Protein AF-A0A7S3MXZ6-F1 (afdb_monomer_lite)

Sequence (230 aa):
MIEEEEDAELDMNAYNDETVGLVKTLLRVQSNIVNIPGGTEHFDIYLAKEIYPALVPGLEELSREIDRLVNSEEGEIDDSIKQRFNPCIFLAEYLMRNNPNHGAKLQYSQTFREYARIEKIRRFFQMKKQKIYKHFCIQPYQANFTKRHIKDYVQALDGFLQMDGKLIANFKYEPHYEEVGMEENVQFEDLYEVLTKWAANPDQLTLSFEDFAAAEDRQKPEDAFKKLVL

pLDDT: mean 84.17, std 16.18, range [37.94, 98.44]

Radius of gyration: 24.44 Å; chains: 1; bounding box: 54×64×65 Å

Secondary structure (DSSP, 8-state):
--HHHHHHHHHHHHHHHHHHHHHHHHHHS--S-PBPTTSSSBHHHHIIIIIHHHHHHHHHHHHHHHHHHHHS-TTTS-HHHHHH--HHHHHHHHHHHT-TTTSPPPTTHHHHHHHHHHHHHHHHHHHHHHHHHHHHHTSTTGGG-BGGGHHHHHHHHHHHHT-TTHHHHH---GGGSTTS-TTSB--HHHHHHHHHHHHT-TT--S--HHHHHHHHHHHHHHHHHHTS--

Organism: NCBI:txid197538

Structure (mmCIF, N/CA/C/O backbone):
data_AF-A0A7S3MXZ6-F1
#
_entry.id   AF-A0A7S3MXZ6-F1
#
loop_
_atom_site.group_PDB
_atom_site.id
_atom_site.type_symbol
_atom_site.label_atom_id
_atom_site.label_alt_id
_atom_site.label_comp_id
_atom_site.label_asym_id
_atom_site.label_entity_id
_atom_site.label_seq_id
_atom_site.pdbx_PDB_ins_code
_atom_site.Cartn_x
_atom_site.Cartn_y
_atom_site.Cartn_z
_atom_site.occupancy
_atom_site.B_iso_or_equiv
_atom_site.auth_seq_id
_atom_site.auth_comp_id
_atom_site.auth_asym_id
_atom_site.auth_atom_id
_atom_site.pdbx_PDB_model_num
ATOM 1 N N . MET A 1 1 ? -28.572 27.157 0.939 1.00 49.31 1 MET A N 1
ATOM 2 C CA . MET A 1 1 ? -28.770 25.965 0.087 1.00 49.31 1 MET A CA 1
ATOM 3 C C . MET A 1 1 ? -27.556 25.637 -0.772 1.00 49.31 1 MET A C 1
ATOM 5 O O . MET A 1 1 ? -27.193 24.482 -0.745 1.00 49.31 1 MET A O 1
ATOM 9 N N . ILE A 1 2 ? -26.915 26.582 -1.482 1.00 48.91 2 ILE A N 1
ATOM 10 C CA . ILE A 1 2 ? -25.640 26.299 -2.190 1.00 48.91 2 ILE A CA 1
ATOM 11 C C . ILE A 1 2 ? -24.430 26.389 -1.232 1.00 48.91 2 ILE A C 1
ATOM 13 O O . ILE A 1 2 ? -23.574 25.520 -1.261 1.00 48.91 2 ILE A O 1
ATOM 17 N N . GLU A 1 3 ? -24.412 27.359 -0.309 1.00 43.56 3 GLU A N 1
ATOM 18 C CA . GLU A 1 3 ? -23.319 27.512 0.680 1.00 43.56 3 GLU A CA 1
ATOM 19 C C . GLU A 1 3 ? -23.246 26.370 1.717 1.00 43.56 3 GLU A C 1
ATOM 21 O O . GLU A 1 3 ? -22.165 26.014 2.161 1.00 43.56 3 GLU A O 1
ATOM 26 N N . GLU A 1 4 ? -24.373 25.739 2.070 1.00 41.84 4 GLU A N 1
ATOM 27 C CA . GLU A 1 4 ? -24.392 24.617 3.033 1.00 41.84 4 GLU A CA 1
ATOM 28 C C . GLU A 1 4 ? -23.877 23.297 2.433 1.00 41.84 4 GLU A C 1
ATOM 30 O O . GLU A 1 4 ? -23.422 22.430 3.175 1.00 41.84 4 GLU A O 1
ATOM 35 N N . GLU A 1 5 ? -23.948 23.127 1.107 1.00 39.62 5 GLU A N 1
ATOM 36 C CA . GLU A 1 5 ? -23.387 21.952 0.424 1.00 39.62 5 GLU A CA 1
ATOM 37 C C . GLU A 1 5 ? -21.866 22.082 0.259 1.00 39.62 5 GLU A C 1
ATOM 39 O O . GLU A 1 5 ? -21.163 21.105 0.503 1.00 39.62 5 GLU A O 1
ATOM 44 N N . GLU A 1 6 ? -21.349 23.277 -0.058 1.00 39.25 6 GLU A N 1
ATOM 45 C CA . GLU A 1 6 ? -19.900 23.542 -0.153 1.00 39.25 6 GLU A CA 1
ATOM 46 C C . GLU A 1 6 ? -19.185 23.400 1.201 1.00 39.25 6 GLU A C 1
ATOM 48 O O . GLU A 1 6 ? -18.116 22.787 1.268 1.00 39.25 6 GLU A O 1
ATOM 53 N N . ASP A 1 7 ? -19.786 23.893 2.289 1.00 38.06 7 ASP A N 1
ATOM 54 C CA . ASP A 1 7 ? -19.215 23.764 3.636 1.00 38.06 7 ASP A CA 1
ATOM 55 C C . ASP A 1 7 ? -19.183 22.298 4.108 1.00 38.06 7 ASP A C 1
ATOM 57 O O . ASP A 1 7 ? -18.190 21.854 4.685 1.00 38.06 7 ASP A O 1
ATOM 61 N N . ALA A 1 8 ? -20.217 21.505 3.803 1.00 46.25 8 ALA A N 1
ATOM 62 C CA . ALA A 1 8 ? -20.239 20.076 4.124 1.00 46.25 8 ALA A CA 1
ATOM 63 C C . ALA A 1 8 ? -19.229 19.260 3.292 1.00 46.25 8 ALA A C 1
ATOM 65 O O . ALA A 1 8 ? -18.663 18.282 3.787 1.00 46.25 8 ALA A O 1
ATOM 66 N N . GLU A 1 9 ? -18.986 19.649 2.037 1.00 37.94 9 GLU A N 1
ATOM 67 C CA . GLU A 1 9 ? -18.007 19.000 1.156 1.00 37.94 9 GLU A CA 1
ATOM 68 C C . GLU A 1 9 ? -16.563 19.291 1.592 1.00 37.94 9 GLU A C 1
ATOM 70 O O . GLU A 1 9 ? -15.711 18.398 1.583 1.00 37.94 9 GLU A O 1
ATOM 75 N N . LEU A 1 10 ? -16.288 20.524 2.027 1.00 40.22 10 LEU A N 1
ATOM 76 C CA . LEU A 1 10 ? -14.991 20.924 2.574 1.00 40.22 10 LEU A CA 1
ATOM 77 C C . LEU A 1 10 ? -14.683 20.212 3.896 1.00 40.22 10 LEU A C 1
ATOM 79 O O . LEU A 1 10 ? -13.569 19.709 4.067 1.00 40.22 10 LEU A O 1
ATOM 83 N N . ASP A 1 11 ? -15.668 20.101 4.787 1.00 42.28 11 ASP A N 1
ATOM 84 C CA . ASP A 1 11 ? -15.509 19.442 6.087 1.00 42.28 11 ASP A CA 1
ATOM 85 C C . ASP A 1 11 ? -15.321 17.919 5.926 1.00 42.28 11 ASP A C 1
ATOM 87 O O . ASP A 1 11 ? -14.423 17.323 6.521 1.00 42.28 11 ASP A O 1
ATOM 91 N N . MET A 1 12 ? -16.063 17.285 5.007 1.00 40.88 12 MET A N 1
ATOM 92 C CA . MET A 1 12 ? -15.869 15.874 4.628 1.00 40.88 12 MET A CA 1
ATOM 93 C C . MET A 1 12 ? -14.490 15.601 4.006 1.00 40.88 12 MET A C 1
ATOM 95 O O . MET A 1 12 ? -13.896 14.548 4.255 1.00 40.88 12 MET A O 1
ATOM 99 N N . ASN A 1 13 ? -13.958 16.528 3.206 1.00 44.66 13 ASN A N 1
ATOM 100 C CA . ASN A 1 13 ? -12.632 16.392 2.599 1.00 44.66 13 ASN A CA 1
ATOM 101 C C . ASN A 1 13 ? -11.500 16.569 3.621 1.00 44.66 13 ASN A C 1
ATOM 103 O O . ASN A 1 13 ? -10.526 15.814 3.578 1.00 44.66 13 ASN A O 1
ATOM 107 N N . ALA A 1 14 ? -11.644 17.498 4.570 1.00 42.62 14 ALA A N 1
ATOM 108 C CA . ALA A 1 14 ? -10.709 17.662 5.681 1.00 42.62 14 ALA A CA 1
ATOM 109 C C . ALA A 1 14 ? -10.701 16.427 6.601 1.00 42.62 14 ALA A C 1
ATOM 111 O O . ALA A 1 14 ? -9.634 15.898 6.919 1.00 42.62 14 ALA A O 1
ATOM 112 N N . TYR A 1 15 ? -11.882 15.892 6.935 1.00 50.41 15 TYR A N 1
ATOM 113 C CA . TYR A 1 15 ? -12.013 14.668 7.733 1.00 50.41 15 TYR A CA 1
ATOM 114 C C . TYR A 1 15 ? -11.406 13.449 7.030 1.00 50.41 15 TYR A C 1
ATOM 116 O O . TYR A 1 15 ? -10.761 12.609 7.663 1.00 50.41 15 TYR A O 1
ATOM 124 N N . ASN A 1 16 ? -11.574 13.352 5.707 1.00 55.16 16 ASN A N 1
ATOM 125 C CA . ASN A 1 16 ? -10.947 12.303 4.910 1.00 55.16 16 ASN A CA 1
ATOM 126 C C . ASN A 1 16 ? -9.415 12.406 4.932 1.00 55.16 16 ASN A C 1
ATOM 128 O O . ASN A 1 16 ? -8.763 11.369 5.049 1.00 55.16 16 ASN A O 1
ATOM 132 N N . ASP A 1 17 ? -8.828 13.605 4.875 1.00 62.62 17 ASP A N 1
ATOM 133 C CA . ASP A 1 17 ? -7.368 13.778 4.911 1.00 62.62 17 ASP A CA 1
ATOM 134 C C . ASP A 1 17 ? -6.776 13.473 6.302 1.00 62.62 17 ASP A C 1
ATOM 136 O O . ASP A 1 17 ? -5.766 12.769 6.411 1.00 62.62 17 ASP A O 1
ATOM 140 N N . GLU A 1 18 ? -7.452 13.875 7.385 1.00 66.31 18 GLU A N 1
ATOM 141 C CA . GLU A 1 18 ? -7.060 13.508 8.755 1.00 66.31 18 GLU A CA 1
ATOM 142 C C . GLU A 1 18 ? -7.165 11.996 9.002 1.00 66.31 18 GLU A C 1
ATOM 144 O O . GLU A 1 18 ? -6.226 11.369 9.509 1.00 66.31 18 GLU A O 1
ATOM 149 N N . THR A 1 19 ? -8.264 11.376 8.562 1.00 67.00 19 THR A N 1
ATOM 150 C CA . THR A 1 19 ? -8.480 9.923 8.660 1.00 67.00 19 THR A CA 1
ATOM 151 C C . THR A 1 19 ? -7.414 9.162 7.873 1.00 67.00 19 THR A C 1
ATOM 153 O O . THR A 1 19 ? -6.817 8.195 8.357 1.00 67.00 19 THR A O 1
ATOM 156 N N . VAL A 1 20 ? -7.110 9.620 6.659 1.00 71.19 20 VAL A N 1
ATOM 157 C CA . VAL A 1 20 ? -6.036 9.077 5.824 1.00 71.19 20 VAL A CA 1
ATOM 158 C C . VAL A 1 20 ? -4.671 9.235 6.504 1.00 71.19 20 VAL A C 1
ATOM 160 O O . VAL A 1 20 ? -3.856 8.304 6.478 1.00 71.19 20 VAL A O 1
ATOM 163 N N . GLY A 1 21 ? -4.411 10.382 7.133 1.00 73.19 21 GLY A N 1
ATOM 164 C CA . GLY A 1 21 ? -3.205 10.646 7.915 1.00 73.19 21 GLY A CA 1
ATOM 165 C C . GLY A 1 21 ? -3.036 9.679 9.089 1.00 73.19 21 GLY A C 1
ATOM 166 O O . GLY A 1 21 ? -1.947 9.121 9.281 1.00 73.19 21 GLY A O 1
ATOM 167 N N . LEU A 1 22 ? -4.119 9.402 9.820 1.00 76.50 22 LEU A N 1
ATOM 168 C CA . LEU A 1 22 ? -4.142 8.442 10.924 1.00 76.50 22 LEU A CA 1
ATOM 169 C C . LEU A 1 22 ? -3.818 7.022 10.441 1.00 76.50 22 LEU A C 1
ATOM 171 O O . LEU A 1 22 ? -2.910 6.377 10.974 1.00 76.50 22 LEU A O 1
ATOM 175 N N . VAL A 1 23 ? -4.497 6.551 9.389 1.00 75.62 23 VAL A N 1
ATOM 176 C CA . VAL A 1 23 ? -4.283 5.210 8.815 1.00 75.62 23 VAL A CA 1
ATOM 177 C C . VAL A 1 23 ? -2.836 5.039 8.340 1.00 75.62 23 VAL A C 1
ATOM 179 O O . VAL A 1 23 ? -2.181 4.044 8.666 1.00 75.62 23 VAL A O 1
ATOM 182 N N . LYS A 1 24 ? -2.298 6.033 7.617 1.00 72.88 24 LYS A N 1
ATOM 183 C CA . LYS A 1 24 ? -0.892 6.048 7.178 1.00 72.88 24 LYS A CA 1
ATOM 184 C C . LYS A 1 24 ? 0.065 5.967 8.363 1.00 72.88 24 LYS A C 1
ATOM 186 O O . LYS A 1 24 ? 1.056 5.243 8.289 1.00 72.88 24 LYS A O 1
ATOM 191 N N . THR A 1 25 ? -0.214 6.698 9.439 1.00 76.06 25 THR A N 1
ATOM 192 C CA . THR A 1 25 ? 0.627 6.712 10.641 1.00 76.06 25 THR A CA 1
ATOM 193 C C . THR A 1 25 ? 0.626 5.345 11.321 1.00 76.06 25 THR A C 1
ATOM 195 O O . THR A 1 25 ? 1.699 4.789 11.555 1.00 76.06 25 THR A O 1
ATOM 198 N N . LEU A 1 26 ? -0.546 4.742 11.540 1.00 74.31 26 LEU A N 1
ATOM 199 C CA . LEU A 1 26 ? -0.665 3.419 12.165 1.00 74.31 26 LEU A CA 1
ATOM 200 C C . LEU A 1 26 ? 0.106 2.332 11.400 1.00 74.31 26 LEU A C 1
ATOM 202 O O . LEU A 1 26 ? 0.771 1.499 12.013 1.00 74.31 26 LEU A O 1
ATOM 206 N N . LEU A 1 27 ? 0.071 2.372 10.065 1.00 72.69 27 LEU A N 1
ATOM 207 C CA . LEU A 1 27 ? 0.762 1.399 9.212 1.00 72.69 27 LEU A CA 1
ATOM 208 C C . LEU A 1 27 ? 2.268 1.669 9.042 1.00 72.69 27 LEU A C 1
ATOM 210 O O . LEU A 1 27 ? 3.031 0.737 8.785 1.00 72.69 27 LEU A O 1
ATOM 214 N N . ARG A 1 28 ? 2.718 2.926 9.168 1.00 68.94 28 ARG A N 1
ATOM 215 C CA . ARG A 1 28 ? 4.135 3.309 8.996 1.00 68.94 28 ARG A CA 1
ATOM 216 C C . ARG A 1 28 ? 4.967 3.219 10.270 1.00 68.94 28 ARG A C 1
ATOM 218 O O . ARG A 1 28 ? 6.178 3.043 10.165 1.00 68.94 28 ARG A O 1
ATOM 225 N N . VAL A 1 29 ? 4.360 3.371 11.448 1.00 62.09 29 VAL A N 1
ATOM 226 C CA . VAL A 1 29 ? 5.089 3.447 12.731 1.00 62.09 29 VAL A CA 1
ATOM 227 C C . VAL A 1 29 ? 5.758 2.117 13.110 1.00 62.09 29 VAL A C 1
ATOM 229 O O . VAL A 1 29 ? 6.732 2.109 13.863 1.00 62.09 29 VAL A O 1
ATOM 232 N N . GLN A 1 30 ? 5.319 0.984 12.557 1.00 61.03 30 GLN A N 1
ATOM 233 C CA . GLN A 1 30 ? 5.893 -0.315 12.903 1.00 61.03 30 GLN A CA 1
ATOM 234 C C . GLN A 1 30 ? 7.227 -0.567 12.187 1.00 61.03 30 GLN A C 1
ATOM 236 O O . GLN A 1 30 ? 7.282 -0.938 11.017 1.00 61.03 30 GLN A O 1
ATOM 241 N N . SER A 1 31 ? 8.328 -0.376 12.918 1.00 56.16 31 SER A N 1
ATOM 242 C CA . SER A 1 31 ? 9.696 -0.554 12.407 1.00 56.16 31 SER A CA 1
ATOM 243 C C . SER A 1 31 ? 10.063 -2.024 12.169 1.00 56.16 31 SER A C 1
ATOM 245 O O . SER A 1 31 ? 10.941 -2.316 11.360 1.00 56.16 31 SER A O 1
ATOM 247 N N . ASN A 1 32 ? 9.391 -2.945 12.866 1.00 69.06 32 ASN A N 1
ATOM 248 C CA . ASN A 1 32 ? 9.623 -4.381 12.773 1.00 69.06 32 ASN A CA 1
ATOM 249 C C . ASN A 1 32 ? 8.407 -5.060 12.149 1.00 69.06 32 ASN A C 1
ATOM 251 O O . ASN A 1 32 ? 7.329 -5.079 12.739 1.00 69.06 32 ASN A O 1
ATOM 255 N N . ILE A 1 33 ? 8.601 -5.651 10.972 1.00 72.12 33 ILE A N 1
ATOM 256 C CA . ILE A 1 33 ? 7.584 -6.481 10.333 1.00 72.12 33 ILE A CA 1
ATOM 257 C C . ILE A 1 33 ? 7.467 -7.783 11.133 1.00 72.12 33 ILE A C 1
ATOM 259 O O . ILE A 1 33 ? 8.393 -8.595 11.148 1.00 72.12 33 ILE A O 1
ATOM 263 N N . VAL A 1 34 ? 6.333 -7.977 11.804 1.00 82.81 34 VAL A N 1
ATOM 264 C CA . VAL A 1 34 ? 6.008 -9.214 12.525 1.00 82.81 34 VAL A CA 1
ATOM 265 C C . VAL A 1 34 ? 5.036 -10.020 11.677 1.00 82.81 34 VAL A C 1
ATOM 267 O O . VAL A 1 34 ? 4.000 -9.500 11.279 1.00 82.81 34 VAL A O 1
ATOM 270 N N . ASN A 1 35 ? 5.343 -11.286 11.407 1.00 82.69 35 ASN A N 1
ATOM 271 C CA . ASN A 1 35 ? 4.418 -12.186 10.717 1.00 82.69 35 ASN A CA 1
ATOM 272 C C . ASN A 1 35 ? 3.435 -12.811 11.709 1.00 82.69 35 ASN A C 1
ATOM 274 O O . ASN A 1 35 ? 3.797 -13.100 12.851 1.00 82.69 35 ASN A O 1
ATOM 278 N N . ILE A 1 36 ? 2.211 -13.079 11.257 1.00 83.75 36 ILE A N 1
ATOM 279 C CA . ILE A 1 36 ? 1.256 -13.884 12.024 1.00 83.75 36 ILE A CA 1
ATOM 280 C C . ILE A 1 36 ? 1.831 -15.301 12.205 1.00 83.75 36 ILE A C 1
ATOM 282 O O . ILE A 1 36 ? 2.313 -15.886 11.229 1.00 83.75 36 ILE A O 1
ATOM 286 N N . PRO A 1 37 ? 1.781 -15.890 13.416 1.00 81.31 37 PRO A N 1
ATOM 287 C CA . PRO A 1 37 ? 2.218 -17.265 13.631 1.00 81.31 37 PRO A CA 1
ATOM 288 C C . PRO A 1 37 ? 1.518 -18.241 12.677 1.00 81.31 37 PRO A C 1
ATOM 290 O O . PRO A 1 37 ? 0.293 -18.296 12.624 1.00 81.31 37 PRO A O 1
ATOM 293 N N . GLY A 1 38 ? 2.298 -19.010 11.913 1.00 78.75 38 GLY A N 1
ATOM 294 C CA . GLY A 1 38 ? 1.768 -19.962 10.926 1.00 78.75 38 GLY A CA 1
ATOM 295 C C . GLY A 1 38 ? 1.239 -19.333 9.628 1.00 78.75 38 GLY A C 1
ATOM 296 O O . GLY A 1 38 ? 0.738 -20.063 8.778 1.00 78.75 38 GLY A O 1
ATOM 297 N N . GLY A 1 39 ? 1.367 -18.014 9.453 1.00 77.12 39 GLY A N 1
ATOM 298 C CA . GLY A 1 39 ? 0.937 -17.283 8.263 1.00 77.12 39 GLY A CA 1
ATOM 299 C C . GLY A 1 39 ? 2.076 -16.544 7.558 1.00 77.12 39 GLY A C 1
ATOM 300 O O . GLY A 1 39 ? 3.195 -16.429 8.058 1.00 77.12 39 GLY A O 1
ATOM 301 N N . THR A 1 40 ? 1.774 -16.026 6.368 1.00 75.31 40 THR A N 1
ATOM 302 C CA . THR A 1 40 ? 2.673 -15.160 5.581 1.00 75.31 40 THR A CA 1
ATOM 303 C C . THR A 1 40 ? 2.253 -13.692 5.611 1.00 75.31 40 THR A C 1
ATOM 305 O O . THR A 1 40 ? 2.914 -12.854 5.006 1.00 75.31 40 THR A O 1
ATOM 308 N N . GLU A 1 41 ? 1.132 -13.372 6.262 1.00 82.12 41 GLU A N 1
ATOM 309 C CA . GLU A 1 41 ? 0.652 -12.001 6.399 1.00 82.12 41 GLU A CA 1
ATOM 310 C C . GLU A 1 41 ? 1.336 -11.305 7.579 1.00 82.12 41 GLU A C 1
ATOM 312 O O . GLU A 1 41 ? 1.593 -11.908 8.626 1.00 82.12 41 GLU A O 1
ATOM 317 N N . HIS A 1 42 ? 1.641 -10.023 7.391 1.00 86.69 42 HIS A N 1
ATOM 318 C CA . HIS A 1 42 ? 2.176 -9.181 8.449 1.00 86.69 42 HIS A CA 1
ATOM 319 C C . HIS A 1 42 ? 1.059 -8.840 9.445 1.00 86.69 42 HIS A C 1
ATOM 321 O O . HIS A 1 42 ? -0.062 -8.517 9.051 1.00 86.69 42 HIS A O 1
ATOM 327 N N . PHE A 1 43 ? 1.365 -8.908 10.735 1.00 87.00 43 PHE A N 1
ATOM 328 C CA . PHE A 1 43 ? 0.410 -8.741 11.825 1.00 87.00 43 PHE A CA 1
ATOM 329 C C . PHE A 1 43 ? -0.320 -7.394 11.770 1.00 87.00 43 PHE A C 1
ATOM 331 O O . PHE A 1 43 ? -1.525 -7.331 11.976 1.00 87.00 43 PHE A O 1
ATOM 338 N N . ASP A 1 44 ? 0.378 -6.320 11.424 1.00 85.75 44 ASP A N 1
ATOM 339 C CA . ASP A 1 44 ? -0.198 -4.985 11.265 1.00 85.75 44 ASP A CA 1
ATOM 340 C C . ASP A 1 44 ? -1.102 -4.832 10.043 1.00 85.75 44 ASP A C 1
ATOM 342 O O . ASP A 1 44 ? -2.127 -4.160 10.121 1.00 85.75 44 ASP A O 1
ATOM 346 N N . ILE A 1 45 ? -0.768 -5.497 8.937 1.00 89.56 45 ILE A N 1
ATOM 347 C CA . ILE A 1 45 ? -1.642 -5.579 7.762 1.00 89.56 45 ILE A CA 1
ATOM 348 C C . ILE A 1 45 ? -2.939 -6.310 8.121 1.00 89.56 45 ILE A C 1
ATOM 350 O O . ILE A 1 45 ? -4.016 -5.869 7.719 1.00 89.56 45 ILE A O 1
ATOM 354 N N . TYR A 1 46 ? -2.853 -7.377 8.916 1.00 89.56 46 TYR A N 1
ATOM 355 C CA . TYR A 1 46 ? -4.028 -8.068 9.441 1.00 89.56 46 TYR A CA 1
ATOM 356 C C . TYR A 1 46 ? -4.856 -7.173 10.367 1.00 89.56 46 TYR A C 1
ATOM 358 O O . TYR A 1 46 ? -6.064 -7.052 10.176 1.00 89.56 46 TYR A O 1
ATOM 366 N N . LEU A 1 47 ? -4.223 -6.480 11.323 1.00 90.19 47 LEU A N 1
ATOM 367 C CA . LEU A 1 47 ? -4.930 -5.546 12.205 1.00 90.19 47 LEU A CA 1
ATOM 368 C C . LEU A 1 47 ? -5.663 -4.464 11.409 1.00 90.19 47 LEU A C 1
ATOM 370 O O . LEU A 1 47 ? -6.827 -4.192 11.694 1.00 90.19 47 LEU A O 1
ATOM 374 N N . ALA A 1 48 ? -5.015 -3.893 10.393 1.00 89.19 48 ALA A N 1
ATOM 375 C CA . ALA A 1 48 ? -5.631 -2.894 9.534 1.00 89.19 48 ALA A CA 1
ATOM 376 C C . ALA A 1 48 ? -6.835 -3.439 8.765 1.00 89.19 48 ALA A C 1
ATOM 378 O O . ALA A 1 48 ? -7.831 -2.741 8.641 1.00 89.19 48 ALA A O 1
ATOM 379 N N . LYS A 1 49 ? -6.795 -4.679 8.277 1.00 88.06 49 LYS A N 1
ATOM 380 C CA . LYS A 1 49 ? -7.915 -5.248 7.515 1.00 88.06 49 LYS A CA 1
ATOM 381 C C . LYS A 1 49 ? -9.079 -5.704 8.387 1.00 88.06 49 LYS A C 1
ATOM 383 O O . LYS A 1 49 ? -10.229 -5.494 8.004 1.00 88.06 49 LYS A O 1
ATOM 388 N N . GLU A 1 50 ? -8.777 -6.319 9.527 1.00 87.94 50 GLU A N 1
ATOM 389 C CA . GLU A 1 50 ? -9.751 -7.108 10.286 1.00 87.94 50 GLU A CA 1
ATOM 390 C C . GLU A 1 50 ? -10.204 -6.435 11.588 1.00 87.94 50 GLU A C 1
ATOM 392 O O . GLU A 1 50 ? -11.337 -6.639 12.018 1.00 87.94 50 GLU A O 1
ATOM 397 N N . ILE A 1 51 ? -9.349 -5.630 12.231 1.00 90.25 51 ILE A N 1
ATOM 398 C CA . ILE A 1 51 ? -9.596 -5.122 13.592 1.00 90.25 51 ILE A CA 1
ATOM 399 C C . ILE A 1 51 ? -9.838 -3.611 13.605 1.00 90.25 51 ILE A C 1
ATOM 401 O O . ILE A 1 51 ? -10.854 -3.146 14.122 1.00 90.25 51 ILE A O 1
ATOM 405 N N . TYR A 1 52 ? -8.929 -2.827 13.023 1.00 91.06 52 TYR A N 1
ATOM 406 C CA . TYR A 1 52 ? -8.994 -1.362 13.037 1.00 91.06 52 TYR A CA 1
ATOM 407 C C . TYR A 1 52 ? -10.264 -0.754 12.432 1.00 91.06 52 TYR A C 1
ATOM 409 O O . TYR A 1 52 ? -10.739 0.227 13.005 1.00 91.06 52 TYR A O 1
ATOM 417 N N . PRO A 1 53 ? -10.890 -1.328 11.385 1.00 90.56 53 PRO A N 1
ATOM 418 C CA . PRO A 1 53 ? -12.133 -0.790 10.843 1.00 90.56 53 PRO A CA 1
ATOM 419 C C . PRO A 1 53 ? -13.274 -0.695 11.857 1.00 90.56 53 PRO A C 1
ATOM 421 O O . PRO A 1 53 ? -14.128 0.172 11.710 1.00 90.56 53 PRO A O 1
ATOM 424 N N . ALA A 1 54 ? -13.305 -1.585 12.855 1.00 90.56 54 ALA A N 1
ATOM 425 C CA . ALA A 1 54 ? -14.303 -1.572 13.925 1.00 90.56 54 ALA A CA 1
ATOM 426 C C . ALA A 1 54 ? -13.767 -0.889 15.189 1.00 90.56 54 ALA A C 1
ATOM 428 O O . ALA A 1 54 ? -14.501 -0.190 15.885 1.00 90.56 54 ALA A O 1
ATOM 429 N N . LEU A 1 55 ? -12.479 -1.087 15.483 1.00 92.31 55 LEU A N 1
ATOM 430 C CA . LEU A 1 55 ? -11.857 -0.586 16.701 1.00 92.31 55 LEU A CA 1
ATOM 431 C C . LEU A 1 55 ? -11.705 0.934 16.707 1.00 92.31 55 LEU A C 1
ATOM 433 O O . LEU A 1 55 ? -11.985 1.541 17.732 1.00 92.31 55 LEU A O 1
ATOM 437 N N . VAL A 1 56 ? -11.281 1.549 15.600 1.00 91.94 56 VAL A N 1
ATOM 438 C CA . VAL A 1 56 ? -11.044 3.002 15.560 1.00 91.94 56 VAL A CA 1
ATOM 439 C C . VAL A 1 56 ? -12.338 3.796 15.786 1.00 91.94 56 VAL A C 1
ATOM 441 O O . VAL A 1 56 ? -12.354 4.578 16.734 1.00 91.94 56 VAL A O 1
ATOM 444 N N . PRO A 1 57 ? -13.451 3.528 15.070 1.00 90.81 57 PRO A N 1
ATOM 445 C CA . PRO A 1 57 ? -14.732 4.168 15.378 1.00 90.81 57 PRO A CA 1
ATOM 446 C C . PRO A 1 57 ? -15.199 3.906 16.815 1.00 90.81 57 PRO A C 1
ATOM 448 O O . PRO A 1 57 ? -15.728 4.793 17.474 1.00 90.81 57 PRO A O 1
ATOM 451 N N . GLY A 1 58 ? -14.969 2.696 17.340 1.00 92.81 58 G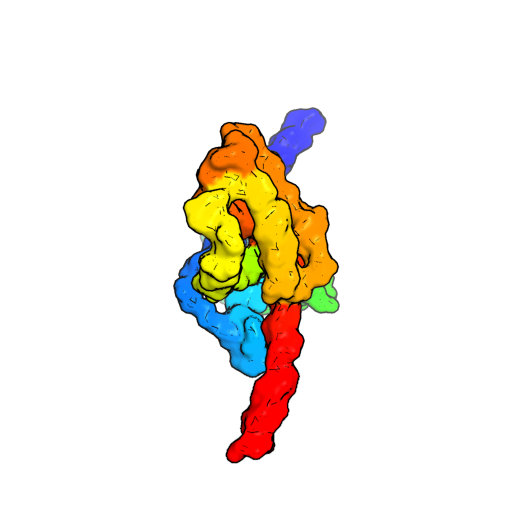LY A N 1
ATOM 452 C CA . GLY A 1 58 ? -15.324 2.366 18.720 1.00 92.81 58 GLY A CA 1
ATOM 453 C C . GLY A 1 58 ? -14.534 3.164 19.757 1.00 92.81 58 GLY A C 1
ATOM 454 O O . GLY A 1 58 ? -15.085 3.539 20.788 1.00 92.81 58 GLY A O 1
ATOM 455 N N . LEU A 1 59 ? -13.256 3.444 19.488 1.00 94.94 59 LEU A N 1
ATOM 456 C CA . LEU A 1 59 ? -12.422 4.296 20.334 1.00 94.94 59 LEU A CA 1
ATOM 457 C C . LEU A 1 59 ? -12.827 5.771 20.237 1.00 94.94 59 LEU A C 1
ATOM 459 O O . LEU A 1 59 ? -12.832 6.451 21.258 1.00 94.94 59 LEU A O 1
ATOM 463 N N . GLU A 1 60 ? -13.203 6.251 19.050 1.00 92.75 60 GLU A N 1
ATOM 464 C CA . GLU A 1 60 ? -13.737 7.606 18.853 1.00 92.75 60 GLU A CA 1
ATOM 465 C C . GLU A 1 60 ? -15.043 7.801 19.635 1.00 92.75 60 GLU A C 1
ATOM 467 O O . GLU A 1 60 ? -15.168 8.753 20.403 1.00 92.75 60 GLU A O 1
ATOM 472 N N . GLU A 1 61 ? -15.984 6.863 19.513 1.00 93.75 61 GLU A N 1
ATOM 473 C CA . GLU A 1 61 ? -17.254 6.887 20.247 1.00 93.75 61 GLU A CA 1
ATOM 474 C C . GLU A 1 61 ? -17.048 6.757 21.758 1.00 93.75 61 GLU A C 1
ATOM 476 O O . GLU A 1 61 ? -17.680 7.470 22.536 1.00 93.75 61 GLU A O 1
ATOM 481 N N . LEU A 1 62 ? -16.116 5.902 22.190 1.00 95.62 62 LEU A N 1
ATOM 482 C CA . LEU A 1 62 ? -15.745 5.806 23.598 1.00 95.62 62 LEU A CA 1
ATOM 483 C C . LEU A 1 62 ? -15.173 7.131 24.122 1.00 95.62 62 LEU A C 1
ATOM 485 O O . LEU A 1 62 ? -15.515 7.538 25.230 1.00 95.62 62 LEU A O 1
ATOM 489 N N . SER A 1 63 ? -14.315 7.799 23.346 1.00 94.75 63 SER A N 1
ATOM 490 C CA . SER A 1 63 ? -13.746 9.096 23.725 1.00 94.75 63 SER A CA 1
ATOM 491 C C . SER A 1 63 ? -14.840 10.148 23.888 1.00 94.75 63 SER A C 1
ATOM 493 O O . SER A 1 63 ? -14.892 10.807 24.923 1.00 94.75 63 SER A O 1
ATOM 495 N N . ARG A 1 64 ? -15.764 10.249 22.920 1.00 94.38 64 ARG A N 1
ATOM 496 C CA . ARG A 1 64 ? -16.910 11.173 22.986 1.00 94.38 64 ARG A CA 1
ATOM 497 C C . ARG A 1 64 ? -17.790 10.903 24.203 1.00 94.38 64 ARG A C 1
ATOM 499 O O . ARG A 1 64 ? -18.244 11.838 24.857 1.00 94.38 64 ARG A O 1
ATOM 506 N N . GLU A 1 65 ? -18.021 9.632 24.520 1.00 93.69 65 GLU A N 1
ATOM 507 C CA . GLU A 1 65 ? -18.830 9.245 25.673 1.00 93.69 65 GLU A CA 1
ATOM 508 C C . GLU A 1 65 ? -18.144 9.596 26.999 1.00 93.69 65 GLU A C 1
ATOM 510 O O . GLU A 1 65 ? -18.793 10.103 27.913 1.00 93.69 65 GLU A O 1
ATOM 515 N N . ILE A 1 66 ? -16.826 9.397 27.102 1.00 92.38 66 ILE A N 1
ATOM 516 C CA . ILE A 1 66 ? -16.049 9.840 28.267 1.00 92.38 66 ILE A CA 1
ATOM 517 C C . ILE A 1 66 ? -16.129 11.360 28.408 1.00 92.38 66 ILE A C 1
ATOM 519 O O . ILE A 1 66 ? -16.430 11.844 29.499 1.00 92.38 66 ILE A O 1
ATOM 523 N N . ASP A 1 67 ? -15.925 12.108 27.324 1.00 91.88 67 ASP A N 1
ATOM 524 C CA . ASP A 1 67 ? -15.990 13.571 27.348 1.00 91.88 67 ASP A CA 1
ATOM 525 C C . ASP A 1 67 ? -17.376 14.069 27.772 1.00 91.88 67 ASP A C 1
ATOM 527 O O . ASP A 1 67 ? -17.477 14.984 28.589 1.00 91.88 67 ASP A O 1
ATOM 531 N N . ARG A 1 68 ? -18.447 13.423 27.295 1.00 92.38 68 ARG A N 1
ATOM 532 C CA . ARG A 1 68 ? -19.827 13.700 27.718 1.00 92.38 68 ARG A CA 1
ATOM 533 C C . ARG A 1 68 ? -20.018 13.475 29.220 1.00 92.38 68 ARG A C 1
ATOM 535 O O . ARG A 1 68 ? -20.621 14.300 29.904 1.00 92.38 68 ARG A O 1
ATOM 542 N N . LEU A 1 69 ? -19.510 12.364 29.754 1.00 90.00 69 LEU A N 1
ATOM 543 C CA . LEU A 1 69 ? -19.659 12.022 31.173 1.00 90.00 69 LEU A CA 1
ATOM 544 C C . LEU A 1 69 ? -18.833 12.934 32.087 1.00 90.00 69 LEU A C 1
ATOM 546 O O . LEU A 1 69 ? -19.308 13.302 33.164 1.00 90.00 69 LEU A O 1
ATOM 550 N N . VAL A 1 70 ? -17.624 13.303 31.661 1.00 88.06 70 VAL A N 1
ATOM 551 C CA . VAL A 1 70 ? -16.680 14.113 32.443 1.00 88.06 70 VAL A CA 1
ATOM 552 C C . VAL A 1 70 ? -17.044 15.595 32.421 1.00 88.06 70 VAL A C 1
ATOM 554 O O . VAL A 1 70 ? -16.986 16.233 33.469 1.00 88.06 70 VAL A O 1
ATOM 557 N N . ASN A 1 71 ? -17.436 16.134 31.264 1.00 89.00 71 ASN A N 1
ATOM 558 C CA . ASN A 1 71 ? -17.656 17.573 31.084 1.00 89.00 71 ASN A CA 1
ATOM 559 C C . ASN A 1 71 ? -19.125 18.007 31.214 1.00 89.00 71 ASN A C 1
ATOM 561 O O . ASN A 1 71 ? -19.404 19.197 31.100 1.00 89.00 71 ASN A O 1
ATOM 565 N N . SER A 1 72 ? -20.057 17.074 31.435 1.00 85.94 72 SER A N 1
ATOM 566 C CA . SER A 1 72 ? -21.462 17.411 31.721 1.00 85.94 72 SER A CA 1
ATOM 567 C C . SER A 1 72 ? -21.592 18.278 32.972 1.00 85.94 72 SER A C 1
ATOM 569 O O . SER A 1 72 ? -20.946 18.002 33.991 1.00 85.94 72 SER A O 1
ATOM 571 N N . GLU A 1 73 ? -22.454 19.296 32.906 1.00 82.25 73 GLU A N 1
ATOM 572 C CA . GLU A 1 73 ? -22.717 20.168 34.049 1.00 82.25 73 GLU A CA 1
ATOM 573 C C . GLU A 1 73 ? -23.383 19.386 35.194 1.00 82.25 73 GLU A C 1
ATOM 575 O O . GLU A 1 73 ? -23.986 18.318 35.017 1.00 82.25 73 GLU A O 1
ATOM 580 N N . GLU A 1 74 ? -23.245 19.906 36.412 1.00 73.94 74 GLU A N 1
ATOM 581 C CA . GLU A 1 74 ? -23.778 19.273 37.615 1.00 73.94 74 GLU A CA 1
ATOM 582 C C . GLU A 1 74 ? -25.314 19.168 37.516 1.00 73.94 74 GLU A C 1
ATOM 584 O O . GLU A 1 74 ? -26.022 20.172 37.458 1.00 73.94 74 GLU A O 1
ATOM 589 N N . GLY A 1 75 ? -25.835 17.936 37.465 1.00 74.75 75 GLY A N 1
ATOM 590 C CA . GLY A 1 75 ? -27.267 17.648 37.315 1.00 74.75 75 GLY A CA 1
ATOM 591 C C . GLY A 1 75 ? -27.746 17.314 35.895 1.00 74.75 75 GLY A C 1
ATOM 592 O O . GLY A 1 75 ? -28.887 16.874 35.754 1.00 74.75 75 GLY A O 1
ATOM 593 N N . GLU A 1 76 ? -26.911 17.441 34.858 1.00 85.31 76 GLU A N 1
ATOM 594 C CA . GLU A 1 76 ? -27.285 17.034 33.488 1.00 85.31 76 GLU A CA 1
ATOM 595 C C . GLU A 1 76 ? -27.271 15.513 33.293 1.00 85.31 76 GLU A C 1
ATOM 597 O O . GLU A 1 76 ? -28.103 14.953 32.577 1.00 85.31 76 GLU A O 1
ATOM 602 N N . ILE A 1 77 ? -26.325 14.834 33.943 1.00 86.00 77 ILE A N 1
ATOM 603 C CA . ILE A 1 77 ? -26.191 13.378 33.916 1.00 86.00 77 ILE A CA 1
ATOM 604 C C . ILE A 1 77 ? -26.191 12.869 35.352 1.00 86.00 77 ILE A C 1
ATOM 606 O O . ILE A 1 77 ? -25.400 13.324 36.174 1.00 86.00 77 ILE A O 1
ATOM 610 N N . ASP A 1 78 ? -27.057 11.895 35.627 1.00 88.75 78 ASP A N 1
ATOM 611 C CA . ASP A 1 78 ? -27.158 11.226 36.924 1.00 88.75 78 ASP A CA 1
ATOM 612 C C . ASP A 1 78 ? -25.806 10.609 37.335 1.00 88.75 78 ASP A C 1
ATOM 614 O O . ASP A 1 78 ? -25.220 9.797 36.610 1.00 88.75 78 ASP A O 1
ATOM 618 N N . ASP A 1 79 ? -25.320 10.964 38.524 1.00 86.88 79 ASP A N 1
ATOM 619 C CA . ASP A 1 79 ? -24.043 10.484 39.059 1.00 86.88 79 ASP A CA 1
ATOM 620 C C . ASP A 1 79 ? -23.973 8.958 39.176 1.00 86.88 79 ASP A C 1
ATOM 622 O O . ASP A 1 79 ? -22.899 8.368 39.036 1.00 86.88 79 ASP A O 1
ATOM 626 N N . SER A 1 80 ? -25.104 8.281 39.383 1.00 89.81 80 SER A N 1
ATOM 627 C CA . SER A 1 80 ? -25.155 6.819 39.408 1.00 89.81 80 SER A CA 1
ATOM 628 C C . SER A 1 80 ? -24.839 6.201 38.041 1.00 89.81 80 SER A C 1
ATOM 630 O O . SER A 1 80 ? -24.271 5.107 37.983 1.00 89.81 80 SER A O 1
ATOM 632 N N . ILE A 1 81 ? -25.145 6.902 36.941 1.00 86.75 81 ILE A N 1
ATOM 633 C CA . ILE A 1 81 ? -24.769 6.499 35.580 1.00 86.75 81 ILE A CA 1
ATOM 634 C C . ILE A 1 81 ? -23.262 6.680 35.402 1.00 86.75 81 ILE A C 1
ATOM 636 O O . ILE A 1 81 ? -22.589 5.738 34.978 1.00 86.75 81 ILE A O 1
ATOM 640 N N . LYS A 1 82 ? -22.715 7.837 35.808 1.00 86.75 82 LYS A N 1
ATOM 641 C CA . LYS A 1 82 ? -21.267 8.111 35.758 1.00 86.75 82 LYS A CA 1
ATOM 642 C C . LYS A 1 82 ? -20.469 7.051 36.524 1.00 86.75 82 LYS A C 1
ATOM 644 O O . LYS A 1 82 ? -19.495 6.514 36.007 1.00 86.75 82 LYS A O 1
ATOM 649 N N . GLN A 1 83 ? -20.923 6.683 37.723 1.00 88.31 83 GLN A N 1
ATOM 650 C CA . GLN A 1 83 ? -20.268 5.683 38.578 1.00 88.31 83 GLN A CA 1
ATOM 651 C C . GLN A 1 83 ? -20.318 4.252 38.024 1.00 88.31 83 GLN A C 1
ATOM 653 O O . GLN A 1 83 ? -19.489 3.420 38.391 1.00 88.31 83 GLN A O 1
ATOM 658 N N . ARG A 1 84 ? -21.302 3.938 37.176 1.00 91.75 84 ARG A N 1
ATOM 659 C CA . ARG A 1 84 ? -21.476 2.604 36.579 1.00 91.75 84 ARG A CA 1
ATOM 660 C C . ARG A 1 84 ? -20.799 2.457 35.224 1.00 91.75 84 ARG A C 1
ATOM 662 O O . ARG A 1 84 ? -20.686 1.331 34.737 1.00 91.75 84 ARG A O 1
ATOM 669 N N . PHE A 1 85 ? -20.381 3.560 34.611 1.00 93.75 85 PHE A N 1
ATOM 670 C CA . PHE A 1 85 ? -19.747 3.525 33.308 1.00 93.75 85 PHE A CA 1
ATOM 671 C C . PHE A 1 85 ? -18.444 2.720 33.352 1.00 93.75 85 PHE A C 1
ATOM 673 O O . PHE A 1 85 ? -17.579 2.930 34.202 1.00 93.75 85 PHE A O 1
ATOM 680 N N . ASN A 1 86 ? -18.301 1.787 32.412 1.00 95.50 86 ASN A N 1
ATOM 681 C CA . ASN A 1 86 ? -17.102 0.980 32.255 1.00 95.50 86 ASN A CA 1
ATOM 682 C C . ASN A 1 86 ? -16.628 1.070 30.795 1.00 95.50 86 ASN A C 1
ATOM 684 O O . ASN A 1 86 ? -17.275 0.483 29.921 1.00 95.50 86 ASN A O 1
ATOM 688 N N . PRO A 1 87 ? -15.497 1.752 30.528 1.00 94.75 87 PRO A N 1
ATOM 689 C CA . PRO A 1 87 ? -14.970 1.935 29.176 1.00 94.75 87 PRO A CA 1
ATOM 690 C C . PRO A 1 87 ? -14.766 0.624 28.408 1.00 94.75 87 PRO A C 1
ATOM 692 O O . PRO A 1 87 ? -15.044 0.545 27.213 1.00 94.75 87 PRO A O 1
ATOM 695 N N . CYS A 1 88 ? -14.318 -0.429 29.098 1.00 95.88 88 CYS A N 1
ATOM 696 C CA . CYS A 1 88 ? -14.068 -1.729 28.482 1.00 95.88 88 CYS A CA 1
ATOM 697 C C . CYS A 1 88 ? -15.371 -2.429 28.083 1.00 95.88 88 CYS A C 1
ATOM 699 O O . CYS A 1 88 ? -15.431 -3.020 27.009 1.00 95.88 88 CYS A O 1
ATOM 701 N N . ILE A 1 89 ? -16.408 -2.363 28.928 1.00 96.19 89 ILE A N 1
ATOM 702 C CA . ILE A 1 89 ? -17.725 -2.936 28.608 1.00 96.19 89 ILE A CA 1
ATOM 703 C C . ILE A 1 89 ? -18.349 -2.171 27.443 1.00 96.19 89 ILE A C 1
ATOM 705 O O . ILE A 1 89 ? -18.797 -2.801 26.490 1.00 96.19 89 ILE A O 1
ATOM 709 N N . PHE A 1 90 ? -18.312 -0.836 27.477 1.00 96.12 90 PHE A N 1
ATOM 710 C CA . PHE A 1 90 ? -18.822 -0.000 26.391 1.00 96.12 90 PHE A CA 1
ATOM 711 C C . PHE A 1 90 ? -18.169 -0.361 25.052 1.00 96.12 90 PHE A C 1
ATOM 713 O O . PHE A 1 90 ? -18.861 -0.644 24.074 1.00 96.12 90 PHE A O 1
ATOM 720 N N . LEU A 1 91 ? -16.833 -0.418 25.018 1.00 96.12 91 LEU A N 1
ATOM 721 C CA . LEU A 1 91 ? -16.103 -0.752 23.800 1.00 96.12 91 LEU A CA 1
ATOM 722 C C . LEU A 1 91 ? -16.384 -2.188 23.342 1.00 96.12 91 LEU A C 1
ATOM 724 O O . LEU A 1 91 ? -16.567 -2.424 22.151 1.00 96.12 91 LEU A O 1
ATOM 728 N N . ALA A 1 92 ? -16.459 -3.151 24.264 1.00 95.62 92 ALA A N 1
ATOM 729 C CA . ALA A 1 92 ? -16.803 -4.529 23.926 1.00 95.62 92 ALA A CA 1
ATOM 730 C C . ALA A 1 92 ? -18.204 -4.624 23.303 1.00 95.62 92 ALA A C 1
ATOM 732 O O . ALA A 1 92 ? -18.370 -5.255 22.259 1.00 95.62 92 ALA A O 1
ATOM 733 N N . GLU A 1 93 ? -19.200 -3.956 23.889 1.00 93.94 93 GLU A N 1
ATOM 734 C CA . GLU A 1 93 ? -20.551 -3.885 23.330 1.00 93.94 93 GLU A CA 1
ATOM 735 C C . GLU A 1 93 ? -20.561 -3.231 21.948 1.00 93.94 93 GLU A C 1
ATOM 737 O O . GLU A 1 93 ? -21.213 -3.743 21.035 1.00 93.94 93 GLU A O 1
ATOM 742 N N . TYR A 1 94 ? -19.817 -2.135 21.773 1.00 93.38 94 TYR A N 1
ATOM 743 C CA . TYR A 1 94 ? -19.675 -1.470 20.483 1.00 93.38 94 TYR A CA 1
ATOM 744 C C . TYR A 1 94 ? -19.120 -2.426 19.425 1.00 93.38 94 TYR A C 1
ATOM 746 O O . TYR A 1 94 ? -19.711 -2.570 18.354 1.00 93.38 94 TYR A O 1
ATOM 754 N N . LEU A 1 95 ? -18.021 -3.121 19.731 1.00 92.50 95 LEU A N 1
ATOM 755 C CA . LEU A 1 95 ? -17.388 -4.079 18.823 1.00 92.50 95 LEU A CA 1
ATOM 756 C C . LEU A 1 95 ? -18.312 -5.257 18.490 1.00 92.50 95 LEU A C 1
ATOM 758 O O . LEU A 1 95 ? -18.342 -5.712 17.348 1.00 92.50 95 LEU A O 1
ATOM 762 N N . MET A 1 96 ? -19.098 -5.737 19.457 1.00 91.62 96 MET A N 1
ATOM 763 C CA . MET A 1 96 ? -20.072 -6.808 19.228 1.00 91.62 96 MET A CA 1
ATOM 764 C C . MET A 1 96 ? -21.217 -6.360 18.312 1.00 91.62 96 MET A C 1
ATOM 766 O O . MET A 1 96 ? -21.599 -7.109 17.413 1.00 91.62 96 MET A O 1
ATOM 770 N N . ARG A 1 97 ? -21.748 -5.144 18.506 1.00 90.56 97 ARG A N 1
ATOM 771 C CA . ARG A 1 97 ? -22.814 -4.570 17.662 1.00 90.56 97 ARG A CA 1
ATOM 772 C C . ARG A 1 97 ? -22.330 -4.262 16.245 1.00 90.56 97 ARG A C 1
ATOM 774 O O . ARG A 1 97 ? -23.086 -4.421 15.292 1.00 90.56 97 ARG A O 1
ATOM 781 N N . ASN A 1 98 ? -21.068 -3.865 16.112 1.00 89.31 98 ASN A N 1
ATOM 782 C CA . ASN A 1 98 ? -20.440 -3.471 14.852 1.00 89.31 98 ASN A CA 1
ATOM 783 C C . ASN A 1 98 ? -19.528 -4.567 14.275 1.00 89.31 98 ASN A C 1
ATOM 785 O O . ASN A 1 98 ? -18.562 -4.282 13.568 1.00 89.31 98 ASN A O 1
ATOM 789 N N . ASN A 1 99 ? -19.825 -5.835 14.570 1.00 84.44 99 ASN A N 1
ATOM 790 C CA . ASN A 1 99 ? -19.063 -6.954 14.034 1.00 84.44 99 ASN A CA 1
ATOM 791 C C . ASN A 1 99 ? -19.147 -6.955 12.492 1.00 84.44 99 ASN A C 1
ATOM 793 O O . ASN A 1 99 ? -20.258 -7.006 11.961 1.00 84.44 99 ASN A O 1
ATOM 797 N N . PRO A 1 100 ? -18.023 -6.973 11.754 1.00 80.75 100 PRO A N 1
ATOM 798 C CA . PRO A 1 100 ? -18.031 -6.905 10.290 1.00 80.75 100 PRO A CA 1
ATOM 799 C C . PRO A 1 100 ? -18.791 -8.056 9.605 1.00 80.75 100 PRO A C 1
ATOM 801 O O . PRO A 1 100 ? -19.194 -7.911 8.454 1.00 80.75 100 PRO A O 1
ATOM 804 N N . ASN A 1 101 ? -19.024 -9.176 10.298 1.00 82.81 101 ASN A N 1
ATOM 805 C CA . ASN A 1 101 ? -19.771 -10.326 9.776 1.00 82.81 101 ASN A CA 1
ATOM 806 C C . ASN A 1 101 ? -21.287 -10.261 10.028 1.00 82.81 101 ASN A C 1
ATOM 808 O O . ASN A 1 101 ? -22.039 -11.027 9.427 1.00 82.81 101 ASN A O 1
ATOM 812 N N . HIS A 1 102 ? -21.745 -9.398 10.940 1.00 79.62 102 HIS A N 1
ATOM 813 C CA . HIS A 1 102 ? -23.139 -9.377 11.405 1.00 79.62 102 HIS A CA 1
ATOM 814 C C . HIS A 1 102 ? -23.741 -7.967 11.538 1.00 79.62 102 HIS A C 1
ATOM 816 O O . HIS A 1 102 ? -24.927 -7.846 11.834 1.00 79.62 102 HIS A O 1
ATOM 822 N N . GLY A 1 103 ? -22.944 -6.916 11.334 1.00 67.12 103 GLY A N 1
ATOM 823 C CA . GLY A 1 103 ? -23.311 -5.517 11.541 1.00 67.12 103 GLY A CA 1
ATOM 824 C C . GLY A 1 103 ? -23.358 -4.682 10.258 1.00 67.12 103 GLY A C 1
ATOM 825 O O . GLY A 1 103 ? -23.293 -5.193 9.139 1.00 67.12 103 GLY A O 1
ATOM 826 N N . ALA A 1 104 ? -23.496 -3.367 10.438 1.00 69.31 104 ALA A N 1
ATOM 827 C CA . ALA A 1 104 ? -23.503 -2.388 9.355 1.00 69.31 104 ALA A CA 1
ATOM 828 C C . ALA A 1 104 ? -22.110 -2.211 8.722 1.00 69.31 104 ALA A C 1
ATOM 830 O O . ALA A 1 104 ? -21.082 -2.545 9.313 1.00 69.31 104 ALA A O 1
ATOM 831 N N . LYS A 1 105 ? -22.071 -1.653 7.505 1.00 71.19 105 LYS A N 1
ATOM 832 C CA . LYS A 1 105 ? -20.814 -1.327 6.819 1.00 71.19 105 LYS A CA 1
ATOM 833 C C . LYS A 1 105 ? -20.032 -0.300 7.646 1.00 71.19 105 LYS A C 1
ATOM 835 O O . LYS A 1 105 ? -20.502 0.814 7.850 1.00 71.19 105 LYS A O 1
ATOM 840 N N . LEU A 1 106 ? -18.835 -0.680 8.087 1.00 80.50 106 LEU A N 1
ATOM 841 C CA . LEU A 1 106 ? -17.952 0.174 8.883 1.00 80.50 106 LEU A CA 1
ATOM 842 C C . LEU A 1 106 ? -17.362 1.293 8.017 1.00 80.50 106 LEU A C 1
ATOM 844 O O . LEU A 1 106 ? -16.822 1.017 6.940 1.00 80.50 106 LEU A O 1
ATOM 848 N N . GLN A 1 107 ? -17.431 2.531 8.512 1.00 77.75 107 GLN A N 1
ATOM 849 C CA . GLN A 1 107 ? -17.053 3.757 7.796 1.00 77.75 107 GLN A CA 1
ATOM 850 C C . GLN A 1 107 ? -15.640 3.687 7.200 1.00 77.75 107 GLN A C 1
ATOM 852 O O . GLN A 1 107 ? -15.443 4.016 6.034 1.00 77.75 107 GLN A O 1
ATOM 857 N N . TYR A 1 108 ? -14.671 3.161 7.955 1.00 82.00 108 TYR A N 1
ATOM 858 C CA . TYR A 1 108 ? -13.262 3.139 7.547 1.00 82.00 108 TYR A CA 1
ATOM 859 C C . TYR A 1 108 ? -12.807 1.833 6.888 1.00 82.00 108 TYR A C 1
ATOM 861 O O . TYR A 1 108 ? -11.633 1.694 6.545 1.00 82.00 108 TYR A O 1
ATOM 869 N N . SER A 1 109 ? -13.698 0.851 6.701 1.00 85.56 109 SER A N 1
ATOM 870 C CA . SER A 1 109 ? -13.297 -0.477 6.211 1.00 85.56 109 SER A CA 1
ATOM 871 C C . SER A 1 109 ? -12.603 -0.421 4.853 1.00 85.56 109 SER A C 1
ATOM 873 O O . SER A 1 109 ? -11.587 -1.086 4.652 1.00 85.56 109 SER A O 1
ATOM 875 N N . GLN A 1 110 ? -13.115 0.402 3.939 1.00 85.88 110 GLN A N 1
ATOM 876 C CA . GLN A 1 110 ? -12.531 0.549 2.612 1.00 85.88 110 GLN A CA 1
ATOM 877 C C . GLN A 1 110 ? -11.163 1.242 2.675 1.00 85.88 110 GLN A C 1
ATOM 879 O O . GLN A 1 110 ? -10.188 0.696 2.164 1.00 85.88 110 GLN A O 1
ATOM 884 N N . THR A 1 111 ? -11.068 2.366 3.391 1.00 88.19 111 THR A N 1
ATOM 885 C CA . THR A 1 111 ? -9.824 3.127 3.573 1.00 88.19 111 THR A CA 1
ATOM 886 C C . THR A 1 111 ? -8.717 2.253 4.159 1.00 88.19 111 THR A C 1
ATOM 888 O O . THR A 1 111 ? -7.618 2.172 3.614 1.00 88.19 111 THR A O 1
ATOM 891 N N . PHE A 1 112 ? -9.004 1.517 5.234 1.00 89.19 112 PHE A N 1
ATOM 892 C CA . PHE A 1 112 ? -8.021 0.619 5.832 1.00 89.19 112 PHE A CA 1
ATOM 893 C C . PHE A 1 112 ? -7.572 -0.490 4.876 1.00 89.19 112 PHE A C 1
ATOM 895 O O . PHE A 1 112 ? -6.381 -0.795 4.816 1.00 89.19 112 PHE A O 1
ATOM 902 N N . ARG A 1 113 ? -8.491 -1.082 4.103 1.00 87.31 113 ARG A N 1
ATOM 903 C CA . ARG A 1 113 ? -8.154 -2.115 3.109 1.00 87.31 113 ARG A CA 1
ATOM 904 C C . ARG A 1 113 ? -7.261 -1.570 1.999 1.00 87.31 113 ARG A C 1
ATOM 906 O O . ARG A 1 113 ? -6.287 -2.228 1.630 1.00 87.31 113 ARG A O 1
ATOM 913 N N . GLU A 1 114 ? -7.560 -0.379 1.495 1.00 87.81 114 GLU A N 1
ATOM 914 C CA . GLU A 1 114 ? -6.767 0.291 0.463 1.00 87.81 114 GLU A CA 1
ATOM 915 C C . GLU A 1 114 ? -5.350 0.582 0.953 1.00 87.81 114 GLU A C 1
ATOM 917 O O . GLU A 1 114 ? -4.377 0.184 0.310 1.00 87.81 114 GLU A O 1
ATOM 922 N N . TYR A 1 115 ? -5.211 1.183 2.134 1.00 88.25 115 TYR A N 1
ATOM 923 C CA . TYR A 1 115 ? -3.898 1.488 2.698 1.00 88.25 115 TYR A CA 1
ATOM 924 C C . TYR A 1 115 ? -3.122 0.244 3.132 1.00 88.25 115 TYR A C 1
ATOM 926 O O . TYR A 1 115 ? -1.902 0.199 2.961 1.00 88.25 115 TYR A O 1
ATOM 934 N N . ALA A 1 116 ? -3.802 -0.801 3.607 1.00 89.62 116 ALA A N 1
ATOM 935 C CA . ALA A 1 116 ? -3.175 -2.091 3.862 1.00 89.62 116 ALA A CA 1
ATOM 936 C C . ALA A 1 116 ? -2.617 -2.700 2.565 1.00 89.62 116 ALA A C 1
ATOM 938 O O . ALA A 1 116 ? -1.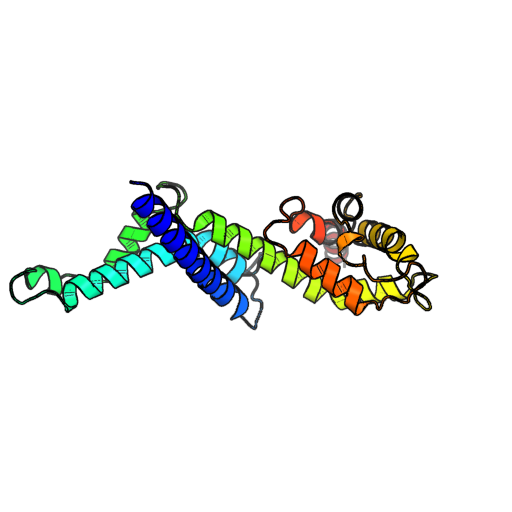496 -3.207 2.558 1.00 89.62 116 ALA A O 1
ATOM 939 N N . ARG A 1 117 ? -3.352 -2.614 1.446 1.00 89.94 117 ARG A N 1
ATOM 940 C CA . ARG A 1 117 ? -2.861 -3.047 0.126 1.00 89.94 117 ARG A CA 1
ATOM 941 C C . ARG A 1 117 ? -1.619 -2.256 -0.288 1.00 89.94 117 ARG A C 1
ATOM 943 O O . ARG A 1 117 ? -0.610 -2.866 -0.638 1.00 89.94 117 ARG A O 1
ATOM 950 N N . ILE A 1 118 ? -1.684 -0.926 -0.214 1.00 90.44 118 ILE A N 1
ATOM 951 C CA . ILE A 1 118 ? -0.577 -0.026 -0.569 1.00 90.44 118 ILE A CA 1
ATOM 952 C C . ILE A 1 118 ? 0.676 -0.366 0.241 1.00 90.44 118 ILE A C 1
ATOM 954 O O . ILE A 1 118 ? 1.756 -0.532 -0.325 1.00 90.44 118 ILE A O 1
ATOM 958 N N . GLU A 1 119 ? 0.544 -0.520 1.559 1.00 89.56 119 GLU A N 1
ATOM 959 C CA . GLU A 1 119 ? 1.680 -0.826 2.426 1.00 89.56 119 GLU A CA 1
ATOM 960 C C . GLU A 1 119 ? 2.257 -2.221 2.138 1.00 89.56 119 GLU A C 1
ATOM 962 O O . GLU A 1 119 ? 3.478 -2.395 2.121 1.00 89.56 119 GLU A O 1
ATOM 967 N N . LYS A 1 120 ? 1.404 -3.205 1.822 1.00 90.19 120 LYS A N 1
ATOM 968 C CA . LYS A 1 120 ? 1.837 -4.549 1.405 1.00 90.19 120 LYS A CA 1
ATOM 969 C C . LYS A 1 120 ? 2.682 -4.488 0.123 1.00 90.19 120 LYS A C 1
ATOM 971 O O . LYS A 1 120 ? 3.753 -5.093 0.070 1.00 90.19 120 LYS A O 1
ATOM 976 N N . ILE A 1 121 ? 2.253 -3.709 -0.876 1.00 92.19 121 ILE A N 1
ATOM 977 C CA . ILE A 1 121 ? 3.001 -3.480 -2.125 1.00 92.19 121 ILE A CA 1
ATOM 978 C C . ILE A 1 121 ? 4.307 -2.718 -1.850 1.00 92.19 121 ILE A C 1
ATOM 980 O O . ILE A 1 121 ? 5.370 -3.116 -2.328 1.00 92.19 121 ILE A O 1
ATOM 984 N N . ARG A 1 122 ? 4.280 -1.668 -1.022 1.00 90.56 122 ARG A N 1
ATOM 985 C CA . ARG A 1 122 ? 5.484 -0.904 -0.656 1.00 90.56 122 ARG A CA 1
ATOM 986 C C . ARG A 1 122 ? 6.556 -1.798 -0.029 1.00 90.56 122 ARG A C 1
ATOM 988 O O . ARG A 1 122 ? 7.721 -1.735 -0.425 1.00 90.56 122 ARG A O 1
ATOM 995 N N . ARG A 1 123 ? 6.161 -2.663 0.911 1.00 89.69 123 ARG A N 1
ATOM 996 C CA . ARG A 1 123 ? 7.062 -3.627 1.563 1.00 89.69 123 ARG A CA 1
ATOM 997 C C . ARG A 1 123 ? 7.601 -4.660 0.587 1.00 89.69 123 ARG A C 1
ATOM 999 O O . ARG A 1 123 ? 8.791 -4.961 0.643 1.00 89.69 123 ARG A O 1
ATOM 1006 N N . PHE A 1 124 ? 6.767 -5.151 -0.333 1.00 91.81 124 PHE A N 1
ATOM 1007 C CA . PHE A 1 124 ? 7.217 -6.038 -1.405 1.00 91.81 124 PHE A CA 1
ATOM 1008 C C . PHE A 1 124 ? 8.373 -5.415 -2.186 1.00 91.81 124 PHE A C 1
ATOM 1010 O O . PHE A 1 124 ? 9.448 -6.011 -2.267 1.00 91.81 124 PHE A O 1
ATOM 1017 N N . PHE A 1 125 ? 8.192 -4.195 -2.696 1.00 92.69 125 PHE A N 1
ATOM 1018 C CA . PHE A 1 125 ? 9.249 -3.504 -3.427 1.00 92.69 125 PHE A CA 1
ATOM 1019 C C . PHE A 1 125 ? 10.478 -3.304 -2.536 1.00 92.69 125 PHE A C 1
ATOM 1021 O O . PHE A 1 125 ? 11.574 -3.718 -2.905 1.00 92.69 125 PHE A O 1
ATOM 1028 N N . GLN A 1 126 ? 10.328 -2.791 -1.314 1.00 91.44 126 GLN A N 1
ATOM 1029 C CA . GLN A 1 126 ? 11.463 -2.614 -0.401 1.00 91.44 126 GLN A CA 1
ATOM 1030 C C . GLN A 1 126 ? 12.277 -3.907 -0.194 1.00 91.44 126 GLN A C 1
ATOM 1032 O O . GLN A 1 126 ? 13.506 -3.879 -0.271 1.00 91.44 126 GLN A O 1
ATOM 1037 N N . MET A 1 127 ? 11.609 -5.048 -0.006 1.00 90.50 127 MET A N 1
ATOM 1038 C CA . MET A 1 127 ? 12.258 -6.356 0.143 1.00 90.50 127 MET A CA 1
ATOM 1039 C C . MET A 1 127 ? 12.883 -6.868 -1.163 1.00 90.50 127 MET A C 1
ATOM 1041 O O . MET A 1 127 ? 13.912 -7.548 -1.143 1.00 90.50 127 MET A O 1
ATOM 1045 N N . LYS A 1 128 ? 12.277 -6.563 -2.314 1.00 92.94 128 LYS A N 1
ATOM 1046 C CA . LYS A 1 128 ? 12.722 -7.029 -3.634 1.00 92.94 128 LYS A CA 1
ATOM 1047 C C . LYS A 1 128 ? 13.743 -6.122 -4.302 1.00 92.94 128 LYS A C 1
ATOM 1049 O O . LYS A 1 128 ? 14.367 -6.583 -5.259 1.00 92.94 128 LYS A O 1
ATOM 1054 N N . LYS A 1 129 ? 13.984 -4.909 -3.790 1.00 95.56 129 LYS A N 1
ATOM 1055 C CA . LYS A 1 129 ? 14.876 -3.909 -4.401 1.00 95.56 129 LYS A CA 1
ATOM 1056 C C . LYS A 1 129 ? 16.205 -4.504 -4.862 1.00 95.56 129 LYS A C 1
ATOM 1058 O O . LYS A 1 129 ? 16.563 -4.367 -6.024 1.00 95.56 129 LYS A O 1
ATOM 1063 N N . GLN A 1 130 ? 16.906 -5.243 -3.996 1.00 94.81 130 GLN A N 1
ATOM 1064 C CA . GLN A 1 130 ? 18.194 -5.846 -4.365 1.00 94.81 130 GLN A CA 1
ATOM 1065 C C . GLN A 1 130 ? 18.084 -6.906 -5.470 1.00 94.81 130 GLN A C 1
ATOM 1067 O O . GLN A 1 130 ? 18.978 -7.012 -6.307 1.00 94.81 130 GLN A O 1
ATOM 1072 N N . LYS A 1 131 ? 17.016 -7.712 -5.481 1.00 96.06 131 LYS A N 1
ATOM 1073 C CA . LYS A 1 131 ? 16.799 -8.731 -6.521 1.00 96.06 131 LYS A CA 1
ATOM 1074 C C . LYS A 1 131 ? 16.457 -8.074 -7.859 1.00 96.06 131 LYS A C 1
ATOM 1076 O O . LYS A 1 131 ? 17.021 -8.464 -8.875 1.00 96.06 131 LYS A O 1
ATOM 1081 N N . ILE A 1 132 ? 15.603 -7.052 -7.833 1.00 97.50 132 ILE A N 1
ATOM 1082 C CA . ILE A 1 132 ? 15.234 -6.255 -9.009 1.00 97.50 132 ILE A CA 1
ATOM 1083 C C . ILE A 1 132 ? 16.460 -5.515 -9.557 1.00 97.50 132 ILE A C 1
ATOM 1085 O O . ILE A 1 132 ? 16.697 -5.545 -10.757 1.00 97.50 132 ILE A O 1
ATOM 1089 N N . TYR A 1 133 ? 17.300 -4.939 -8.696 1.00 97.94 133 TYR A N 1
ATOM 1090 C CA . TYR A 1 133 ? 18.546 -4.297 -9.119 1.00 97.94 133 TYR A CA 1
ATOM 1091 C C . TYR A 1 133 ? 19.518 -5.285 -9.775 1.00 97.94 133 TYR A C 1
ATOM 1093 O O . TYR A 1 133 ? 20.038 -5.021 -10.853 1.00 97.94 133 TYR A O 1
ATOM 1101 N N . LYS A 1 134 ? 19.719 -6.474 -9.191 1.00 97.81 134 LYS A N 1
ATOM 1102 C CA . LYS A 1 134 ? 20.534 -7.523 -9.832 1.00 97.81 134 LYS A CA 1
ATOM 1103 C C . LYS A 1 134 ? 19.973 -7.927 -11.197 1.00 97.81 134 LYS A C 1
ATOM 1105 O O . LYS A 1 134 ? 20.746 -8.133 -12.126 1.00 97.81 134 LYS A O 1
ATOM 1110 N N . HIS A 1 135 ? 18.648 -8.016 -11.318 1.00 97.81 135 HIS A N 1
ATOM 1111 C CA . HIS A 1 135 ? 17.975 -8.278 -12.589 1.00 97.81 135 HIS A CA 1
ATOM 1112 C C . HIS A 1 135 ? 18.168 -7.137 -13.608 1.00 97.81 135 HIS A C 1
ATOM 1114 O O . HIS A 1 135 ? 18.317 -7.397 -14.799 1.00 97.81 135 HIS A O 1
ATOM 1120 N N . PHE A 1 136 ? 18.226 -5.882 -13.159 1.00 98.19 136 PHE A N 1
ATOM 1121 C CA . PHE A 1 136 ? 18.595 -4.741 -13.999 1.00 98.19 136 PHE A CA 1
ATOM 1122 C C . PHE A 1 136 ? 20.049 -4.826 -14.486 1.00 98.19 136 PHE A C 1
ATOM 1124 O O . PHE A 1 136 ? 20.313 -4.660 -15.673 1.00 98.19 136 PHE A O 1
ATOM 1131 N N . CYS A 1 137 ? 20.997 -5.162 -13.608 1.00 97.81 137 CYS A N 1
ATOM 1132 C CA . CYS A 1 137 ? 22.421 -5.216 -13.955 1.00 97.81 137 CYS A CA 1
ATOM 1133 C C . CYS A 1 137 ? 22.789 -6.291 -14.991 1.00 97.81 137 CYS A C 1
ATOM 1135 O O . CYS A 1 137 ? 23.867 -6.213 -15.575 1.00 97.81 137 CYS A O 1
ATOM 1137 N N . ILE A 1 138 ? 21.941 -7.301 -15.213 1.00 97.31 138 ILE A N 1
ATOM 1138 C CA . ILE A 1 138 ? 22.174 -8.325 -16.247 1.00 97.31 138 ILE A CA 1
ATOM 1139 C C . ILE A 1 138 ? 21.616 -7.930 -17.620 1.00 97.31 138 ILE A C 1
ATOM 1141 O O . ILE A 1 138 ? 21.802 -8.670 -18.585 1.00 97.31 138 ILE A O 1
ATOM 1145 N N . GLN A 1 139 ? 20.928 -6.790 -17.726 1.00 97.88 139 GLN A N 1
ATOM 1146 C CA . GLN A 1 139 ? 20.382 -6.332 -18.998 1.00 97.88 139 GLN A CA 1
ATOM 1147 C C . GLN A 1 139 ? 21.495 -5.806 -19.916 1.00 97.88 139 GLN A C 1
ATOM 1149 O O . GLN A 1 139 ? 22.419 -5.134 -19.447 1.00 97.88 139 GLN A O 1
ATOM 1154 N N . PRO A 1 140 ? 21.404 -6.041 -21.238 1.00 97.12 140 PRO A N 1
ATOM 1155 C CA . PRO A 1 140 ? 22.467 -5.681 -22.180 1.00 97.12 140 PRO A CA 1
ATOM 1156 C C . PRO A 1 140 ? 22.698 -4.166 -22.284 1.00 97.12 140 PRO A C 1
ATOM 1158 O O . PRO A 1 140 ? 23.799 -3.727 -22.605 1.00 97.12 140 PRO A O 1
ATOM 1161 N N . TYR A 1 141 ? 21.675 -3.365 -21.988 1.00 95.88 141 TYR A N 1
ATOM 1162 C CA . TYR A 1 141 ? 21.693 -1.904 -22.072 1.00 95.88 141 TYR A CA 1
ATOM 1163 C C . TYR A 1 141 ? 21.984 -1.206 -20.734 1.00 95.88 141 TYR A C 1
ATOM 1165 O O . TYR A 1 141 ? 21.957 0.017 -20.687 1.00 95.88 141 TYR A O 1
ATOM 1173 N N . GLN A 1 142 ? 22.260 -1.933 -19.641 1.00 95.81 142 GLN A N 1
ATOM 1174 C CA . GLN A 1 142 ? 22.339 -1.342 -18.292 1.00 95.81 142 GLN A CA 1
ATOM 1175 C C . GLN A 1 142 ? 23.344 -0.180 -18.176 1.00 95.81 142 GLN A C 1
ATOM 1177 O O . GLN A 1 142 ? 23.074 0.803 -17.495 1.00 95.81 142 GLN A O 1
ATOM 1182 N N . ALA A 1 143 ? 24.474 -0.262 -18.891 1.00 95.69 143 ALA A N 1
ATOM 1183 C CA . ALA A 1 143 ? 25.534 0.746 -18.838 1.00 95.69 143 ALA A CA 1
ATOM 1184 C C . ALA A 1 143 ? 25.145 2.081 -19.500 1.00 95.69 143 ALA A C 1
ATOM 1186 O O . ALA A 1 143 ? 25.704 3.113 -19.151 1.00 95.69 143 ALA A O 1
ATOM 1187 N N . ASN A 1 144 ? 24.199 2.047 -20.443 1.00 96.75 144 ASN A N 1
ATOM 1188 C CA . ASN A 1 144 ? 23.670 3.202 -21.170 1.00 96.75 144 ASN A CA 1
ATOM 1189 C C . ASN A 1 144 ? 22.140 3.111 -21.178 1.00 96.75 144 ASN A C 1
ATOM 1191 O O . ASN A 1 144 ? 21.503 3.084 -22.234 1.00 96.75 144 ASN A O 1
ATOM 1195 N N . PHE A 1 145 ? 21.554 2.947 -19.991 1.00 98.19 145 PHE A N 1
ATOM 1196 C CA . PHE A 1 145 ? 20.112 2.836 -19.859 1.00 98.19 145 PHE A CA 1
ATOM 1197 C C . PHE A 1 145 ? 19.477 4.201 -20.119 1.00 98.19 145 PHE A C 1
ATOM 1199 O O . PHE A 1 145 ? 19.815 5.187 -19.472 1.00 98.19 145 PHE A O 1
ATOM 1206 N N . THR A 1 146 ? 18.557 4.253 -21.075 1.00 98.12 146 THR A N 1
ATOM 1207 C CA . THR A 1 146 ? 17.904 5.486 -21.540 1.00 98.12 146 THR A CA 1
ATOM 1208 C C . THR A 1 146 ? 16.399 5.287 -21.600 1.00 98.12 146 THR A C 1
ATOM 1210 O O . THR A 1 146 ? 15.911 4.155 -21.526 1.00 98.12 146 THR A O 1
ATOM 1213 N N . LYS A 1 147 ? 15.643 6.370 -21.802 1.00 97.56 147 LYS A N 1
ATOM 1214 C CA . LYS A 1 147 ? 14.175 6.329 -21.896 1.00 97.56 147 LYS A CA 1
ATOM 1215 C C . LYS A 1 147 ? 13.645 5.302 -22.908 1.00 97.56 147 LYS A C 1
ATOM 1217 O O . LYS A 1 147 ? 12.616 4.675 -22.656 1.00 97.56 147 LYS A O 1
ATOM 1222 N N . ARG A 1 148 ? 14.349 5.072 -24.024 1.00 97.69 148 ARG A N 1
ATOM 1223 C CA . ARG A 1 148 ? 13.978 4.051 -25.029 1.00 97.69 148 ARG A CA 1
ATOM 1224 C C . ARG A 1 148 ? 13.955 2.629 -24.477 1.00 97.69 148 ARG A C 1
ATOM 1226 O O . ARG A 1 148 ? 13.143 1.824 -24.917 1.00 97.69 148 ARG A O 1
ATOM 1233 N N . HIS A 1 149 ? 14.820 2.339 -23.512 1.00 98.38 149 HIS A N 1
ATOM 1234 C CA . HIS A 1 149 ? 14.973 1.012 -22.929 1.00 98.38 149 HIS A CA 1
ATOM 1235 C C . HIS A 1 149 ? 13.951 0.724 -21.818 1.00 98.38 149 HIS A C 1
ATOM 1237 O O . HIS A 1 149 ? 13.821 -0.426 -21.404 1.00 98.38 149 HIS A O 1
ATOM 1243 N N . ILE A 1 150 ? 13.213 1.733 -21.327 1.00 98.12 150 ILE A N 1
ATOM 1244 C CA . ILE A 1 150 ? 12.279 1.565 -20.201 1.00 98.12 150 ILE A CA 1
ATOM 1245 C C . ILE A 1 150 ? 11.217 0.514 -20.517 1.00 98.12 150 ILE A C 1
ATOM 1247 O O . ILE A 1 150 ? 10.995 -0.381 -19.707 1.00 98.12 150 ILE A O 1
ATOM 1251 N N . LYS A 1 151 ? 10.595 0.580 -21.698 1.00 97.88 151 LYS A N 1
ATOM 1252 C CA . LYS A 1 151 ? 9.555 -0.375 -22.100 1.00 97.88 151 LYS A CA 1
ATOM 1253 C C . LYS A 1 151 ? 10.068 -1.816 -22.097 1.00 97.88 151 LYS A C 1
ATOM 1255 O O . LYS A 1 151 ? 9.433 -2.692 -21.511 1.00 97.88 151 LYS A O 1
ATOM 1260 N N . ASP A 1 152 ? 11.227 -2.036 -22.712 1.00 98.19 152 ASP A N 1
ATOM 1261 C CA . ASP A 1 152 ? 11.855 -3.354 -22.808 1.00 98.19 152 ASP A CA 1
ATOM 1262 C C . ASP A 1 152 ? 12.241 -3.876 -21.422 1.00 98.19 152 ASP A C 1
ATOM 1264 O O . ASP A 1 152 ? 12.049 -5.054 -21.117 1.00 98.19 152 ASP A O 1
ATOM 1268 N N . TYR A 1 153 ? 12.729 -2.995 -20.544 1.00 98.44 153 TYR A N 1
ATOM 1269 C CA . TYR A 1 153 ? 13.041 -3.369 -19.172 1.00 98.44 153 TYR A CA 1
ATOM 1270 C C . TYR A 1 153 ? 11.797 -3.700 -18.350 1.00 98.44 153 TYR A C 1
ATOM 1272 O O . TYR A 1 153 ? 11.802 -4.688 -17.623 1.00 98.44 153 TYR A O 1
ATOM 1280 N N . VAL A 1 154 ? 10.717 -2.925 -18.474 1.00 98.19 154 VAL A N 1
ATOM 1281 C CA . VAL A 1 154 ? 9.441 -3.214 -17.799 1.00 98.19 154 VAL A CA 1
ATOM 1282 C C . VAL A 1 154 ? 8.890 -4.561 -18.266 1.00 98.19 154 VAL A C 1
ATOM 1284 O O . VAL A 1 154 ? 8.412 -5.336 -17.443 1.00 98.19 154 VAL A O 1
ATOM 1287 N N . GLN A 1 155 ? 9.017 -4.887 -19.554 1.00 98.38 155 GLN A N 1
ATOM 1288 C CA . GLN A 1 155 ? 8.646 -6.200 -20.081 1.00 98.38 155 GLN A CA 1
ATOM 1289 C C . GLN A 1 155 ? 9.531 -7.327 -19.522 1.00 98.38 155 GLN A C 1
ATOM 1291 O O . GLN A 1 155 ? 9.020 -8.381 -19.144 1.00 98.38 155 GLN A O 1
ATOM 1296 N N . ALA A 1 156 ? 10.847 -7.118 -19.428 1.00 98.25 156 ALA A N 1
ATOM 1297 C CA . ALA A 1 156 ? 11.748 -8.086 -18.805 1.00 98.25 156 ALA A CA 1
ATOM 1298 C C . ALA A 1 156 ? 11.432 -8.276 -17.310 1.00 98.25 156 ALA A C 1
ATOM 1300 O O . ALA A 1 156 ? 11.433 -9.399 -16.806 1.00 98.25 156 ALA A O 1
ATOM 1301 N N . LEU A 1 157 ? 11.124 -7.185 -16.604 1.00 97.69 157 LEU A N 1
ATOM 1302 C CA . LEU A 1 157 ? 10.748 -7.193 -15.195 1.00 97.69 157 LEU A CA 1
ATOM 1303 C C . LEU A 1 157 ? 9.411 -7.907 -14.962 1.00 97.69 157 LEU A C 1
ATOM 1305 O O . LEU A 1 157 ? 9.299 -8.663 -14.003 1.00 97.69 157 LEU A O 1
ATOM 1309 N N . ASP A 1 158 ? 8.430 -7.719 -15.846 1.00 97.75 158 ASP A N 1
ATOM 1310 C CA . ASP A 1 158 ? 7.160 -8.453 -15.832 1.00 97.75 158 ASP A CA 1
ATOM 1311 C C . ASP A 1 158 ? 7.403 -9.970 -15.869 1.00 97.75 158 ASP A C 1
ATOM 1313 O O . ASP A 1 158 ? 6.919 -10.705 -15.005 1.00 97.75 158 ASP A O 1
ATOM 1317 N N . GLY A 1 159 ? 8.252 -10.423 -16.799 1.00 96.81 159 GLY A N 1
ATOM 1318 C CA . GLY A 1 159 ? 8.652 -11.826 -16.902 1.00 96.81 159 GLY A CA 1
ATOM 1319 C C . GLY A 1 159 ? 9.405 -12.325 -15.666 1.00 96.81 159 GLY A C 1
ATOM 1320 O O . GLY A 1 159 ? 9.126 -13.417 -15.170 1.00 96.81 159 GLY A O 1
ATOM 1321 N N . PHE A 1 160 ? 10.318 -11.517 -15.120 1.00 95.88 160 PHE A N 1
ATOM 1322 C CA . PHE A 1 160 ? 11.053 -11.839 -13.893 1.00 95.88 160 PHE A CA 1
ATOM 1323 C C . PHE A 1 160 ? 10.135 -12.003 -12.674 1.00 95.88 160 PHE A C 1
ATOM 1325 O O . PHE A 1 160 ? 10.348 -12.898 -11.854 1.00 95.88 160 PHE A O 1
ATOM 1332 N N . LEU A 1 161 ? 9.112 -11.155 -12.560 1.00 95.19 161 LEU A N 1
ATOM 1333 C CA . LEU A 1 161 ? 8.108 -11.210 -11.497 1.00 95.19 161 LEU A CA 1
ATOM 1334 C C . LEU A 1 161 ? 6.981 -12.216 -11.785 1.00 95.19 161 LEU A C 1
ATOM 1336 O O . LEU A 1 161 ? 6.165 -12.471 -10.902 1.00 95.19 161 LEU A O 1
ATOM 1340 N N . GLN A 1 162 ? 6.966 -12.818 -12.980 1.00 95.44 162 GLN A N 1
ATOM 1341 C CA . GLN A 1 162 ? 5.933 -13.742 -13.458 1.00 95.44 162 GLN A CA 1
ATOM 1342 C C . GLN A 1 162 ? 4.529 -13.120 -13.431 1.00 95.44 162 GLN A C 1
ATOM 1344 O O . GLN A 1 162 ? 3.562 -13.755 -13.013 1.00 95.44 162 GLN A O 1
ATOM 1349 N N . MET A 1 163 ? 4.428 -11.865 -13.876 1.00 94.69 163 MET A N 1
ATOM 1350 C CA . MET A 1 163 ? 3.184 -11.086 -13.864 1.00 94.69 163 MET A CA 1
ATOM 1351 C C . MET A 1 163 ? 2.313 -11.302 -15.108 1.00 94.69 163 MET A C 1
ATOM 1353 O O . MET A 1 163 ? 1.278 -10.653 -15.248 1.00 94.69 163 MET A O 1
ATOM 1357 N N . ASP A 1 164 ? 2.696 -12.225 -15.993 1.00 95.25 164 ASP A N 1
ATOM 1358 C CA . ASP A 1 164 ? 1.922 -12.651 -17.163 1.00 95.25 164 ASP A CA 1
ATOM 1359 C C . ASP A 1 164 ? 1.463 -11.466 -18.054 1.00 95.25 164 ASP A C 1
ATOM 1361 O O . ASP A 1 164 ? 0.344 -11.430 -18.564 1.00 95.25 164 ASP A O 1
ATOM 1365 N N . GLY A 1 165 ? 2.329 -10.462 -18.231 1.00 96.44 165 GLY A N 1
ATOM 1366 C CA . GLY A 1 165 ? 2.104 -9.264 -19.046 1.00 96.44 165 GLY A CA 1
ATOM 1367 C C . GLY A 1 165 ? 1.336 -8.136 -18.346 1.00 96.44 165 GLY A C 1
ATOM 1368 O O . GLY A 1 165 ? 1.130 -7.069 -18.935 1.00 96.44 165 GLY A O 1
ATOM 1369 N N . LYS A 1 166 ? 0.893 -8.336 -17.100 1.00 96.56 166 LYS A N 1
ATOM 1370 C CA . LYS A 1 166 ? 0.078 -7.359 -16.367 1.00 96.56 166 LYS A CA 1
ATOM 1371 C C . LYS A 1 166 ? 0.839 -6.078 -16.039 1.00 96.56 166 LYS A C 1
ATOM 1373 O O . LYS A 1 166 ? 0.244 -5.002 -16.101 1.00 96.56 166 LYS A O 1
ATOM 1378 N N . LEU A 1 167 ? 2.126 -6.159 -15.708 1.00 96.38 167 LEU A N 1
ATOM 1379 C CA . LEU A 1 167 ? 2.932 -4.988 -15.373 1.00 96.38 167 LEU A CA 1
ATOM 1380 C C . LEU A 1 167 ? 3.091 -4.084 -16.594 1.00 96.38 167 LEU A C 1
ATOM 1382 O O . LEU A 1 167 ? 2.751 -2.906 -16.530 1.00 96.38 167 LEU A O 1
ATOM 1386 N N . ILE A 1 168 ? 3.532 -4.645 -17.721 1.00 97.00 168 ILE A N 1
ATOM 1387 C CA . ILE A 1 168 ? 3.746 -3.877 -18.957 1.00 97.00 168 ILE A CA 1
ATOM 1388 C C . ILE A 1 168 ? 2.435 -3.332 -19.546 1.00 97.00 168 ILE A C 1
ATOM 1390 O O . ILE A 1 168 ? 2.412 -2.251 -20.137 1.00 97.00 168 ILE A O 1
ATOM 1394 N N . ALA A 1 169 ? 1.316 -4.038 -19.362 1.00 96.81 169 ALA A N 1
ATOM 1395 C CA . ALA A 1 169 ? 0.011 -3.562 -19.810 1.00 96.81 169 ALA A CA 1
ATOM 1396 C C . ALA A 1 169 ? -0.457 -2.316 -19.036 1.00 96.81 169 ALA A C 1
ATOM 1398 O O . ALA A 1 169 ? -1.056 -1.416 -19.635 1.00 96.81 169 ALA A O 1
ATOM 1399 N N . ASN A 1 170 ? -0.171 -2.251 -17.730 1.00 96.62 170 ASN A N 1
ATOM 1400 C CA . ASN A 1 170 ? -0.720 -1.240 -16.825 1.00 96.62 170 ASN A CA 1
ATOM 1401 C C . ASN A 1 170 ? 0.243 -0.080 -16.522 1.00 96.62 170 ASN A C 1
ATOM 1403 O O . ASN A 1 170 ? -0.220 1.045 -16.343 1.00 96.62 170 ASN A O 1
ATOM 1407 N N . PHE A 1 171 ? 1.556 -0.310 -16.475 1.00 96.81 171 PHE A N 1
ATOM 1408 C CA . PHE A 1 171 ? 2.526 0.740 -16.164 1.00 96.81 171 PHE A CA 1
ATOM 1409 C C . PHE A 1 171 ? 2.810 1.607 -17.397 1.00 96.81 171 PHE A C 1
ATOM 1411 O O . PHE A 1 171 ? 3.468 1.173 -18.345 1.00 96.81 171 PHE A O 1
ATOM 1418 N N . LYS A 1 172 ? 2.293 2.840 -17.390 1.00 96.00 172 LYS A N 1
ATOM 1419 C CA . LYS A 1 172 ? 2.543 3.853 -18.426 1.00 96.00 172 LYS A CA 1
ATOM 1420 C C . LYS A 1 172 ? 3.670 4.755 -17.954 1.00 96.00 172 LYS A C 1
ATOM 1422 O O . LYS A 1 172 ? 3.461 5.600 -17.091 1.00 96.00 172 LYS A O 1
ATOM 1427 N N . TYR A 1 173 ? 4.871 4.533 -18.474 1.00 95.69 173 TYR A N 1
ATOM 1428 C CA . TYR A 1 173 ? 6.049 5.274 -18.032 1.00 95.69 173 TYR A CA 1
ATOM 1429 C C . TYR A 1 173 ? 6.144 6.649 -18.700 1.00 95.69 173 TYR A C 1
ATOM 1431 O O . TYR A 1 173 ? 6.764 7.550 -18.151 1.00 95.69 173 TYR A O 1
ATOM 1439 N N . GLU A 1 174 ? 5.532 6.835 -19.869 1.00 96.06 174 GLU A N 1
ATOM 1440 C CA . GLU A 1 174 ? 5.672 8.037 -20.689 1.00 96.06 174 GLU A CA 1
ATOM 1441 C C . GLU A 1 174 ? 5.357 9.345 -19.936 1.00 96.06 174 GLU A C 1
ATOM 1443 O O . GLU A 1 174 ? 6.208 10.237 -20.000 1.00 96.06 174 GLU A O 1
ATOM 1448 N N . PRO A 1 175 ? 4.256 9.452 -19.157 1.00 96.06 175 PRO A N 1
ATOM 1449 C CA . PRO A 1 175 ? 3.933 10.665 -18.395 1.00 96.06 175 PRO A CA 1
ATOM 1450 C C . PRO A 1 175 ? 4.960 11.011 -17.308 1.00 96.06 175 PRO A C 1
ATOM 1452 O O . PRO A 1 175 ? 5.063 12.153 -16.880 1.00 96.06 175 PRO A O 1
ATOM 1455 N N . HIS A 1 176 ? 5.736 10.031 -16.840 1.00 94.50 176 HIS A N 1
ATOM 1456 C CA . HIS A 1 176 ? 6.741 10.234 -15.792 1.00 94.50 176 HIS A CA 1
ATOM 14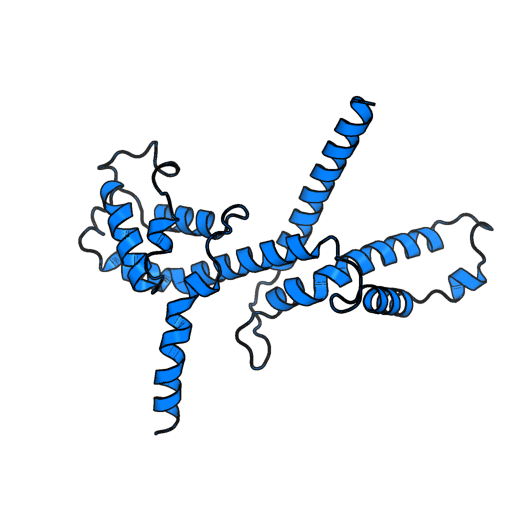57 C C . HIS A 1 176 ? 8.091 10.714 -16.334 1.00 94.50 176 HIS A C 1
ATOM 1459 O O . HIS A 1 176 ? 8.962 11.093 -15.557 1.00 94.50 176 HIS A O 1
ATOM 1465 N N . TYR A 1 177 ? 8.273 10.685 -17.656 1.00 95.31 177 TYR A N 1
ATOM 1466 C CA . TYR A 1 177 ? 9.535 10.999 -18.322 1.00 95.31 177 TYR A CA 1
ATOM 1467 C C . TYR A 1 177 ? 9.346 11.991 -19.472 1.00 95.31 177 TYR A C 1
ATOM 1469 O O . TYR A 1 177 ? 10.155 11.989 -20.395 1.00 95.31 177 TYR A O 1
ATOM 1477 N N . GLU A 1 178 ? 8.288 12.806 -19.482 1.00 95.50 178 GLU A N 1
ATOM 1478 C CA . GLU A 1 178 ? 7.982 13.726 -20.593 1.00 95.50 178 GLU A CA 1
ATOM 1479 C C . GLU A 1 178 ? 9.148 14.667 -20.919 1.00 95.50 178 GLU A C 1
ATOM 1481 O O . GLU A 1 178 ? 9.497 14.822 -22.089 1.00 95.50 178 GLU A O 1
ATOM 1486 N N . GLU A 1 179 ? 9.803 15.194 -19.885 1.00 95.56 179 GLU A N 1
ATOM 1487 C CA . GLU A 1 179 ? 10.936 16.120 -19.995 1.00 95.56 179 GLU A CA 1
ATOM 1488 C C . GLU A 1 179 ? 12.255 15.430 -20.373 1.00 95.56 179 GLU A C 1
ATOM 1490 O O . GLU A 1 179 ? 13.179 16.082 -20.853 1.00 95.56 179 GLU A O 1
ATOM 1495 N N . VAL A 1 180 ? 12.338 14.107 -20.198 1.00 95.12 180 VAL A N 1
ATOM 1496 C CA . VAL A 1 180 ? 13.555 13.328 -20.447 1.00 95.12 180 VAL A CA 1
ATOM 1497 C C . VAL A 1 180 ? 13.650 12.956 -21.924 1.00 95.12 180 VAL A C 1
ATOM 1499 O O . VAL A 1 180 ? 12.728 12.370 -22.518 1.00 95.12 180 VAL A O 1
ATOM 1502 N N . GLY A 1 181 ? 14.798 13.268 -22.525 1.00 95.75 181 GLY A N 1
ATOM 1503 C CA . GLY A 1 181 ? 15.094 12.939 -23.915 1.00 95.75 181 GLY A CA 1
ATOM 1504 C C . GLY A 1 181 ? 15.135 11.426 -24.162 1.00 95.75 181 GLY A C 1
ATOM 1505 O O . GLY A 1 181 ? 15.462 10.630 -23.289 1.00 95.75 181 GLY A O 1
ATOM 1506 N N . MET A 1 182 ? 14.842 10.987 -25.391 1.00 95.56 182 MET A N 1
ATOM 1507 C CA . MET A 1 182 ? 14.854 9.550 -25.726 1.00 95.56 182 MET A CA 1
ATOM 1508 C C . MET A 1 182 ? 16.229 8.877 -25.546 1.00 95.56 182 MET A C 1
ATOM 1510 O O . MET A 1 182 ? 16.292 7.686 -25.251 1.00 95.56 182 MET A O 1
ATOM 1514 N N . GLU A 1 183 ? 17.307 9.637 -25.733 1.00 96.31 183 GLU A N 1
ATOM 1515 C CA . GLU A 1 183 ? 18.701 9.183 -25.596 1.00 96.31 183 GLU A CA 1
ATOM 1516 C C . GLU A 1 183 ? 19.319 9.580 -24.254 1.00 96.31 183 GLU A C 1
ATOM 1518 O O . GLU A 1 183 ? 20.491 9.315 -24.006 1.00 96.31 183 GLU A O 1
ATOM 1523 N N . GLU A 1 184 ? 18.559 10.270 -23.409 1.00 96.56 184 GLU A N 1
ATOM 1524 C CA . GLU A 1 184 ? 19.053 10.716 -22.121 1.00 96.56 184 GLU A CA 1
ATOM 1525 C C . GLU A 1 184 ? 19.123 9.532 -21.161 1.00 96.56 184 GLU A C 1
ATOM 1527 O O . GLU A 1 184 ? 18.241 8.664 -21.143 1.00 96.56 184 GLU A O 1
ATOM 1532 N N . ASN A 1 185 ? 20.211 9.484 -20.393 1.00 96.88 185 ASN A N 1
ATOM 1533 C CA . ASN A 1 185 ? 20.441 8.416 -19.439 1.00 96.88 185 ASN A CA 1
ATOM 1534 C C . ASN A 1 185 ? 19.434 8.515 -18.294 1.00 96.88 185 ASN A C 1
ATOM 1536 O O . ASN A 1 185 ? 19.269 9.569 -17.687 1.00 96.88 185 ASN A O 1
ATOM 1540 N N . VAL A 1 186 ? 18.818 7.386 -17.965 1.00 97.62 186 VAL A N 1
ATOM 1541 C CA . VAL A 1 186 ? 17.909 7.238 -16.829 1.00 97.62 186 VAL A CA 1
ATOM 1542 C C . VAL A 1 186 ? 18.623 6.390 -15.787 1.00 97.62 186 VAL A C 1
ATOM 1544 O O . VAL A 1 186 ? 19.157 5.331 -16.115 1.00 97.62 186 VAL A O 1
ATOM 1547 N N . GLN A 1 187 ? 18.668 6.832 -14.530 1.00 97.44 187 GLN A N 1
ATOM 1548 C CA . GLN A 1 187 ? 19.245 5.998 -13.479 1.00 97.44 187 GLN A CA 1
ATOM 1549 C C . GLN A 1 187 ? 18.252 4.909 -13.072 1.00 97.44 187 GLN A C 1
ATOM 1551 O O . GLN A 1 187 ? 17.034 5.101 -13.096 1.00 97.44 187 GLN A O 1
ATOM 1556 N N . PHE A 1 188 ? 18.772 3.755 -12.647 1.00 97.25 188 PHE A N 1
ATOM 1557 C CA . PHE A 1 188 ? 17.928 2.685 -12.109 1.00 97.25 188 PHE A CA 1
ATOM 1558 C C . PHE A 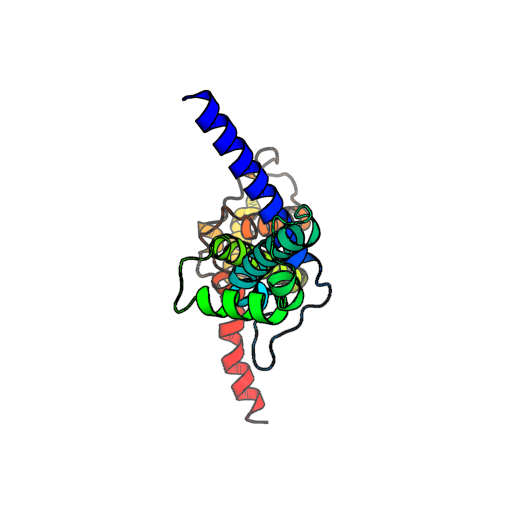1 188 ? 17.071 3.174 -10.939 1.00 97.25 188 PHE A C 1
ATOM 1560 O O . PHE A 1 188 ? 15.898 2.822 -10.857 1.00 97.25 188 PHE A O 1
ATOM 1567 N N . GLU A 1 189 ? 17.656 3.972 -10.042 1.00 97.88 189 GLU A N 1
ATOM 1568 C CA . GLU A 1 189 ? 16.966 4.475 -8.853 1.00 97.88 189 GLU A CA 1
ATOM 1569 C C . GLU A 1 189 ? 15.754 5.339 -9.224 1.00 97.88 189 GLU A C 1
ATOM 1571 O O . GLU A 1 189 ? 14.695 5.155 -8.629 1.00 97.88 189 GLU A O 1
ATOM 1576 N N . ASP A 1 190 ? 15.859 6.165 -10.270 1.00 97.44 190 ASP A N 1
ATOM 1577 C CA . ASP A 1 190 ? 14.750 6.997 -10.749 1.00 97.44 190 ASP A CA 1
ATOM 1578 C C . ASP A 1 190 ? 13.603 6.129 -11.283 1.00 97.44 190 ASP A C 1
ATOM 1580 O O . ASP A 1 190 ? 12.445 6.298 -10.901 1.00 97.44 190 ASP A O 1
ATOM 1584 N N . LEU A 1 191 ? 13.919 5.144 -12.135 1.00 97.81 191 LEU A N 1
ATOM 1585 C CA . LEU A 1 191 ? 12.925 4.192 -12.643 1.00 97.81 191 LEU A CA 1
ATOM 1586 C C . LEU A 1 191 ? 12.267 3.401 -11.525 1.00 97.81 191 LEU A C 1
ATOM 1588 O O . LEU A 1 191 ? 11.051 3.204 -11.516 1.00 97.81 191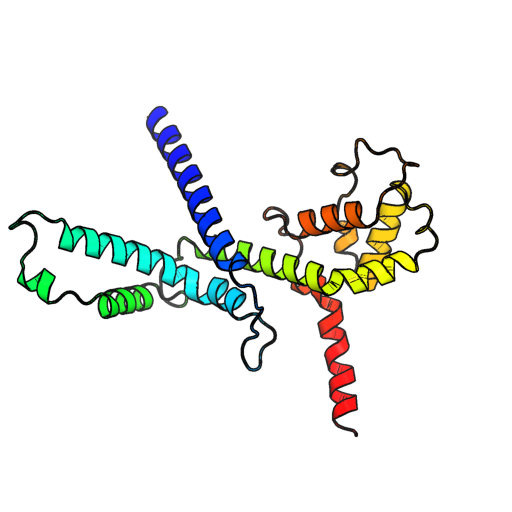 LEU A O 1
ATOM 1592 N N . TYR A 1 192 ? 13.079 2.927 -10.592 1.00 97.56 192 TYR A N 1
ATOM 1593 C CA . TYR A 1 192 ? 12.620 2.135 -9.476 1.00 97.56 192 TYR A CA 1
ATOM 1594 C C . TYR A 1 192 ? 11.691 2.937 -8.560 1.00 97.56 192 TYR A C 1
ATOM 1596 O O . TYR A 1 192 ? 10.661 2.422 -8.117 1.00 97.56 192 TYR A O 1
ATOM 1604 N N . GLU A 1 193 ? 12.026 4.199 -8.295 1.00 96.69 193 GLU A N 1
ATOM 1605 C CA . GLU A 1 193 ? 11.203 5.108 -7.509 1.00 96.69 193 GLU A CA 1
ATOM 1606 C C . GLU A 1 193 ? 9.868 5.394 -8.200 1.00 96.69 193 GLU A C 1
ATOM 1608 O O . GLU A 1 193 ? 8.823 5.248 -7.562 1.00 96.69 193 GLU A O 1
ATOM 1613 N N . VAL A 1 194 ? 9.879 5.726 -9.496 1.00 97.06 194 VAL A N 1
ATOM 1614 C CA . VAL A 1 194 ? 8.655 5.950 -10.284 1.00 97.06 194 VAL A CA 1
ATOM 1615 C C . VAL A 1 194 ? 7.769 4.707 -10.270 1.00 97.06 194 VAL A C 1
ATOM 1617 O O . VAL A 1 194 ? 6.581 4.798 -9.963 1.00 97.06 194 VAL A O 1
ATOM 1620 N N . LEU A 1 195 ? 8.348 3.532 -10.527 1.00 96.69 195 LEU A N 1
ATOM 1621 C CA . LEU A 1 195 ? 7.622 2.266 -10.523 1.00 96.69 195 LEU A CA 1
ATOM 1622 C C . LEU A 1 195 ? 7.010 1.960 -9.149 1.00 96.69 195 LEU A C 1
ATOM 1624 O O . LEU A 1 195 ? 5.847 1.571 -9.060 1.00 96.69 195 LEU A O 1
ATOM 1628 N N . THR A 1 196 ? 7.777 2.155 -8.073 1.00 95.44 196 THR A N 1
ATOM 1629 C CA . THR A 1 196 ? 7.309 1.898 -6.703 1.00 95.44 196 THR A CA 1
ATOM 1630 C C . THR A 1 196 ? 6.197 2.869 -6.312 1.00 95.44 196 THR A C 1
ATOM 1632 O O . THR A 1 196 ? 5.204 2.451 -5.720 1.00 95.44 196 THR A O 1
ATOM 1635 N N . LYS A 1 197 ? 6.333 4.157 -6.658 1.00 94.44 197 LYS A N 1
ATOM 1636 C CA . LYS A 1 197 ? 5.299 5.175 -6.419 1.00 94.44 197 LYS A CA 1
ATOM 1637 C C . LYS A 1 197 ? 4.021 4.865 -7.186 1.00 94.44 197 LYS A C 1
ATOM 1639 O O . LYS A 1 197 ? 2.946 4.961 -6.608 1.00 94.44 197 LYS A O 1
ATOM 1644 N N . TRP A 1 198 ? 4.136 4.462 -8.449 1.00 95.38 198 TRP A N 1
ATOM 1645 C CA . TRP A 1 198 ? 2.993 4.052 -9.258 1.00 95.38 198 TRP A CA 1
ATOM 1646 C C . TRP A 1 198 ? 2.286 2.828 -8.667 1.00 95.38 198 TRP A C 1
ATOM 1648 O O . TRP A 1 198 ? 1.072 2.851 -8.485 1.00 95.38 198 TRP A O 1
ATOM 1658 N N . ALA A 1 199 ? 3.034 1.783 -8.306 1.00 94.12 199 ALA A N 1
ATOM 1659 C CA . ALA A 1 199 ? 2.459 0.558 -7.752 1.00 94.12 199 ALA A CA 1
ATOM 1660 C C . ALA A 1 199 ? 1.802 0.780 -6.376 1.00 94.12 199 ALA A C 1
ATOM 1662 O O . ALA A 1 199 ? 0.850 0.092 -6.020 1.00 94.12 199 ALA A O 1
ATOM 1663 N N . ALA A 1 200 ? 2.309 1.741 -5.601 1.00 91.94 200 ALA A N 1
ATOM 1664 C CA . ALA A 1 200 ? 1.773 2.139 -4.302 1.00 91.94 200 ALA A CA 1
ATOM 1665 C C . ALA A 1 200 ? 0.759 3.300 -4.385 1.00 91.94 200 ALA A C 1
ATOM 1667 O O . ALA A 1 200 ? 0.376 3.843 -3.347 1.00 91.94 200 ALA A O 1
ATOM 1668 N N . ASN A 1 201 ? 0.339 3.710 -5.586 1.00 90.50 201 ASN A N 1
ATOM 1669 C CA . ASN A 1 201 ? -0.640 4.779 -5.752 1.00 90.50 201 ASN A CA 1
ATOM 1670 C C . ASN A 1 201 ? -2.046 4.267 -5.353 1.00 90.50 201 ASN A C 1
ATOM 1672 O O . ASN A 1 201 ? -2.463 3.219 -5.859 1.00 90.50 201 ASN A O 1
ATOM 1676 N N . PRO A 1 202 ? -2.789 4.976 -4.476 1.00 83.69 202 PRO A N 1
ATOM 1677 C CA . PRO A 1 202 ? -4.184 4.656 -4.169 1.00 83.69 202 PRO A CA 1
ATOM 1678 C C . PRO A 1 202 ? -5.075 4.474 -5.403 1.00 83.69 202 PRO A C 1
ATOM 1680 O O . PRO A 1 202 ? -5.866 3.534 -5.436 1.00 83.69 202 PRO A O 1
ATOM 1683 N N . ASP A 1 203 ? -4.879 5.295 -6.437 1.00 86.19 203 ASP A N 1
ATOM 1684 C CA . ASP A 1 203 ? -5.688 5.293 -7.663 1.00 86.19 203 ASP A CA 1
ATOM 1685 C C . ASP A 1 203 ? -5.358 4.112 -8.585 1.00 86.19 203 ASP A C 1
ATOM 1687 O O . ASP A 1 203 ? -6.142 3.719 -9.454 1.00 86.19 203 ASP A O 1
ATOM 1691 N N . GLN A 1 204 ? -4.186 3.501 -8.402 1.00 84.69 204 GLN A N 1
ATOM 1692 C CA . GLN A 1 204 ? -3.814 2.291 -9.114 1.00 84.69 204 GLN A CA 1
ATOM 1693 C C . GLN A 1 204 ? -4.507 1.118 -8.430 1.00 84.69 204 GLN A C 1
ATOM 1695 O O . GLN A 1 204 ? -3.972 0.568 -7.484 1.00 84.69 204 GLN A O 1
ATOM 1700 N N . LEU A 1 205 ? -5.693 0.712 -8.883 1.00 78.94 205 LEU A N 1
ATOM 1701 C CA . LEU A 1 205 ? -6.420 -0.443 -8.322 1.00 78.94 205 LEU A CA 1
ATOM 1702 C C . LEU A 1 205 ? -6.348 -1.696 -9.206 1.00 78.94 205 LEU A C 1
ATOM 1704 O O . LEU A 1 205 ? -6.883 -2.741 -8.844 1.00 78.94 205 LEU A O 1
ATOM 1708 N N . THR A 1 206 ? -5.693 -1.609 -10.368 1.00 86.00 206 THR A N 1
ATOM 1709 C CA . THR A 1 206 ? -5.716 -2.687 -11.368 1.00 86.00 206 THR A CA 1
ATOM 1710 C C . THR A 1 206 ? -4.818 -3.868 -11.021 1.00 86.00 206 THR A C 1
ATOM 1712 O O . THR A 1 206 ? -5.040 -4.955 -11.546 1.00 86.00 206 THR A O 1
ATOM 1715 N N . LEU A 1 207 ? -3.828 -3.675 -10.142 1.00 90.88 207 LEU A N 1
ATOM 1716 C CA . LEU A 1 207 ? -2.917 -4.728 -9.699 1.00 90.88 207 LEU A CA 1
ATOM 1717 C C . LEU A 1 207 ? -3.016 -4.903 -8.184 1.00 90.88 207 LEU A C 1
ATOM 1719 O O . LEU A 1 207 ? -2.999 -3.949 -7.403 1.00 90.88 207 LEU A O 1
ATOM 1723 N N . SER A 1 208 ? -3.134 -6.156 -7.777 1.00 90.81 208 SER A N 1
ATOM 1724 C CA . SER A 1 208 ? -3.118 -6.588 -6.386 1.00 90.81 208 SER A CA 1
ATOM 1725 C C . SER A 1 208 ? -1.692 -6.913 -5.938 1.00 90.81 208 SER A C 1
ATOM 1727 O O . SER A 1 208 ? -0.780 -7.063 -6.752 1.00 90.81 208 SER A O 1
ATOM 1729 N N . PHE A 1 209 ? -1.483 -7.062 -4.629 1.00 90.31 209 PHE A N 1
ATOM 1730 C CA . PHE A 1 209 ? -0.207 -7.574 -4.124 1.00 90.31 209 PHE A CA 1
ATOM 1731 C C . PHE A 1 209 ? 0.087 -8.975 -4.674 1.00 90.31 209 PHE A C 1
ATOM 1733 O O . PHE A 1 209 ? 1.234 -9.299 -4.966 1.00 90.31 209 PHE A O 1
ATOM 1740 N N . GLU A 1 210 ? -0.948 -9.798 -4.808 1.00 90.88 210 GLU A N 1
ATOM 1741 C CA . GLU A 1 210 ? -0.864 -11.178 -5.270 1.00 90.88 210 GLU A CA 1
ATOM 1742 C C . GLU A 1 210 ? -0.344 -11.248 -6.714 1.00 90.88 210 GLU A C 1
ATOM 1744 O O . GLU A 1 210 ? 0.402 -12.166 -7.049 1.00 90.88 210 GLU A O 1
ATOM 1749 N N . ASP A 1 211 ? -0.630 -10.234 -7.538 1.00 92.12 211 ASP A N 1
ATOM 1750 C CA . ASP A 1 211 ? -0.035 -10.110 -8.870 1.00 92.12 211 ASP A CA 1
ATOM 1751 C C . ASP A 1 211 ? 1.485 -9.897 -8.798 1.00 92.12 211 ASP A C 1
ATOM 1753 O O . ASP A 1 211 ? 2.229 -10.544 -9.528 1.00 92.12 211 ASP A O 1
ATOM 1757 N N . PHE A 1 212 ? 1.967 -9.033 -7.896 1.00 90.31 212 PHE A N 1
ATOM 1758 C CA . PHE A 1 212 ? 3.405 -8.790 -7.714 1.00 90.31 212 PHE A CA 1
ATOM 1759 C C . PHE A 1 212 ? 4.133 -9.981 -7.072 1.00 90.31 212 PHE A C 1
ATOM 1761 O O . PHE A 1 212 ? 5.289 -10.261 -7.392 1.00 90.31 212 PHE A O 1
ATOM 1768 N N . ALA A 1 213 ? 3.468 -10.686 -6.156 1.00 88.88 213 ALA A N 1
ATOM 1769 C CA . ALA A 1 213 ? 4.030 -11.811 -5.414 1.00 88.88 213 ALA A CA 1
ATOM 1770 C C . ALA A 1 213 ? 3.873 -13.172 -6.122 1.00 88.88 213 ALA A C 1
ATOM 1772 O O . ALA A 1 213 ? 4.330 -14.182 -5.583 1.00 88.88 213 ALA A O 1
ATOM 1773 N N . ALA A 1 214 ? 3.295 -13.209 -7.329 1.00 87.38 214 ALA A N 1
ATOM 1774 C CA . ALA A 1 214 ? 2.961 -14.435 -8.058 1.00 87.38 214 ALA A CA 1
ATOM 1775 C C . ALA A 1 214 ? 4.131 -15.433 -8.166 1.00 87.38 214 ALA A C 1
ATOM 1777 O O . ALA A 1 214 ? 3.948 -16.641 -7.988 1.00 87.38 214 ALA A O 1
ATOM 1778 N N . ALA A 1 215 ? 5.353 -14.939 -8.395 1.00 83.19 215 ALA A N 1
ATOM 1779 C CA . ALA A 1 215 ? 6.546 -15.779 -8.484 1.00 83.19 215 ALA A CA 1
ATOM 1780 C C . ALA A 1 215 ? 6.904 -16.510 -7.173 1.00 83.19 215 ALA A C 1
ATOM 1782 O O . ALA A 1 215 ? 7.474 -17.601 -7.215 1.00 83.19 215 ALA A O 1
ATOM 1783 N N . GLU A 1 216 ? 6.598 -15.939 -6.002 1.00 78.50 216 GLU A N 1
ATOM 1784 C CA . GLU A 1 216 ? 6.937 -16.564 -4.715 1.00 78.50 216 GLU A CA 1
ATOM 1785 C C . GLU A 1 216 ? 6.054 -17.771 -4.409 1.00 78.50 216 GLU A C 1
ATOM 1787 O O . GLU A 1 2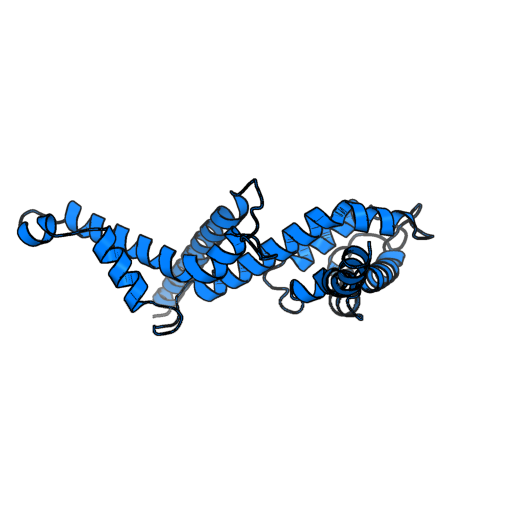16 ? 6.533 -18.767 -3.864 1.00 78.50 216 GLU A O 1
ATOM 1792 N N . ASP A 1 217 ? 4.779 -17.712 -4.785 1.00 68.06 217 ASP A N 1
ATOM 1793 C CA . ASP A 1 217 ? 3.847 -18.810 -4.541 1.00 68.06 217 ASP A CA 1
ATOM 1794 C C . ASP A 1 217 ? 4.098 -19.997 -5.475 1.00 68.06 217 ASP A C 1
ATOM 1796 O O . ASP A 1 217 ? 3.913 -21.145 -5.071 1.00 68.06 217 ASP A O 1
ATOM 1800 N N . ARG A 1 218 ? 4.626 -19.746 -6.680 1.00 67.31 218 ARG A N 1
ATOM 1801 C CA . ARG A 1 218 ? 5.026 -20.805 -7.621 1.00 67.31 218 ARG A CA 1
ATOM 1802 C C . ARG A 1 218 ? 6.329 -21.514 -7.218 1.00 67.31 218 ARG A C 1
ATOM 1804 O O . ARG A 1 218 ? 6.508 -22.671 -7.581 1.00 67.31 218 ARG A O 1
ATOM 1811 N N . GLN A 1 219 ? 7.216 -20.877 -6.444 1.00 60.12 219 GLN A N 1
ATOM 1812 C CA . GLN A 1 219 ? 8.485 -21.482 -5.986 1.00 60.12 219 GLN A CA 1
ATOM 1813 C C . GLN A 1 219 ? 8.348 -22.348 -4.719 1.00 60.12 219 GLN A C 1
ATOM 1815 O O . GLN A 1 219 ? 9.064 -23.336 -4.563 1.00 60.12 219 GLN A O 1
ATOM 1820 N N . LYS A 1 220 ? 7.407 -22.029 -3.821 1.00 58.22 220 LYS A N 1
ATOM 1821 C CA . LYS A 1 220 ? 7.191 -22.768 -2.558 1.00 58.22 220 LYS A CA 1
ATOM 1822 C C . LYS A 1 220 ? 6.896 -24.280 -2.690 1.00 58.22 220 LYS A C 1
ATOM 1824 O O . LYS A 1 220 ? 7.378 -25.017 -1.827 1.00 58.22 220 LYS A O 1
ATOM 1829 N N . PRO A 1 221 ? 6.140 -24.792 -3.685 1.00 54.56 221 PRO A N 1
ATOM 1830 C CA . PRO A 1 221 ? 5.810 -26.219 -3.729 1.00 54.56 221 PRO A CA 1
ATOM 1831 C C . PRO A 1 221 ? 7.011 -27.130 -4.036 1.00 54.56 221 PRO A C 1
ATOM 1833 O O . PRO A 1 221 ? 7.077 -28.237 -3.504 1.00 54.56 221 PRO A O 1
ATOM 1836 N N . GLU A 1 222 ? 7.992 -26.682 -4.826 1.00 52.53 222 GLU A N 1
ATOM 1837 C CA . GLU A 1 222 ? 9.150 -27.519 -5.185 1.00 52.53 222 GLU A CA 1
ATOM 1838 C C . GLU A 1 222 ? 10.193 -27.627 -4.059 1.00 52.53 222 GLU A C 1
ATOM 1840 O O . GLU A 1 222 ? 10.783 -28.692 -3.853 1.00 52.53 222 GLU A O 1
ATOM 1845 N N . ASP A 1 223 ? 10.388 -26.563 -3.276 1.00 53.84 223 ASP A N 1
ATOM 1846 C CA . ASP A 1 223 ? 11.322 -26.571 -2.141 1.00 53.84 223 ASP A CA 1
ATOM 1847 C C . ASP A 1 223 ? 10.762 -27.312 -0.915 1.00 53.84 223 ASP A C 1
ATOM 1849 O O . ASP A 1 223 ? 11.524 -27.904 -0.142 1.00 53.84 223 ASP A O 1
ATOM 1853 N N . ALA A 1 224 ? 9.434 -27.346 -0.752 1.00 53.22 224 ALA A N 1
ATOM 1854 C CA . ALA A 1 224 ? 8.775 -28.143 0.282 1.00 53.22 224 ALA A CA 1
ATOM 1855 C C . ALA A 1 224 ? 8.985 -29.653 0.064 1.00 53.22 224 ALA A C 1
ATOM 1857 O O . ALA A 1 224 ? 9.204 -30.391 1.024 1.00 53.22 224 ALA A O 1
ATOM 1858 N N . PHE A 1 225 ? 8.996 -30.106 -1.194 1.00 51.25 225 PHE A N 1
ATOM 1859 C CA . PHE A 1 225 ? 9.232 -31.512 -1.531 1.00 51.25 225 PHE A CA 1
ATOM 1860 C C . PHE A 1 225 ? 10.700 -31.920 -1.339 1.00 51.25 225 PHE A C 1
ATOM 1862 O O . PHE A 1 225 ? 10.980 -33.010 -0.848 1.00 51.25 225 PHE A O 1
ATOM 1869 N N . LYS A 1 226 ? 11.658 -31.034 -1.643 1.00 53.75 226 LYS A N 1
ATOM 1870 C CA . LYS A 1 226 ? 13.093 -31.311 -1.437 1.00 53.75 226 LYS A CA 1
ATOM 1871 C C . LYS A 1 226 ? 13.497 -31.384 0.038 1.00 53.75 226 LYS A C 1
ATOM 1873 O O . LYS A 1 226 ? 14.433 -32.104 0.363 1.00 53.75 226 LYS A O 1
ATOM 1878 N N . LYS A 1 227 ? 12.790 -30.683 0.931 1.00 52.06 227 LYS A N 1
ATOM 1879 C CA . LYS A 1 227 ? 13.015 -30.747 2.388 1.00 52.06 227 LYS A CA 1
ATOM 1880 C C . LYS A 1 227 ? 12.395 -31.965 3.082 1.00 52.06 227 LYS A C 1
ATOM 1882 O O . LYS A 1 227 ? 12.706 -32.194 4.241 1.00 52.06 227 LYS A O 1
ATOM 1887 N N . LEU A 1 228 ? 11.524 -32.717 2.407 1.00 50.16 228 LEU A N 1
ATOM 1888 C CA . LEU A 1 228 ? 10.908 -33.944 2.937 1.00 50.16 228 LEU A CA 1
ATOM 1889 C C . LEU A 1 228 ? 11.637 -35.227 2.505 1.00 50.16 228 LEU A C 1
ATOM 1891 O O . LEU A 1 228 ? 11.310 -36.305 2.992 1.00 50.16 228 LEU A O 1
ATOM 1895 N N . VAL A 1 229 ? 12.596 -35.122 1.580 1.00 49.25 229 VAL A N 1
ATOM 1896 C CA . VAL A 1 229 ? 13.317 -36.263 0.979 1.00 49.25 229 VAL A CA 1
ATOM 1897 C C . VAL A 1 229 ? 14.802 -36.295 1.401 1.00 49.25 229 VAL A C 1
ATOM 1899 O O . VAL A 1 229 ? 15.573 -37.120 0.916 1.00 49.25 229 VAL A O 1
ATOM 1902 N N . LEU A 1 230 ? 15.202 -35.436 2.342 1.00 42.19 230 LEU A N 1
ATOM 1903 C CA . LEU A 1 230 ? 16.513 -35.424 3.006 1.00 42.19 230 LEU A CA 1
ATOM 1904 C C . LEU A 1 230 ? 16.319 -35.420 4.522 1.00 42.19 230 LEU A C 1
ATOM 1906 O O . LEU A 1 230 ? 17.152 -36.053 5.205 1.00 42.19 230 LEU A O 1
#

Foldseek 3Di:
DVVVVVVVVVVVVVVVVVLLVVLLCQLPVDPDFDADVVDPDTPSLCCLQAPCLQQVVLVVVLVVVVCCLPVDDDPPDDVVCSVPDDSVVSSVVSCVQCHVVPHDDRPCNVVSNLQSQLSLLLVLLVVCVVVLVVLLVPDPCSVQAFQLCLLVSQVSVCVVQVLVCQRSVQDDCCVVQVVGDRRHGDHPVSSSVSSSCQSSPSVPPSDTSCSSNVVVVVPVVVVVVVVVVD